Protein AF-A0A970TIJ8-F1 (afdb_monomer_lite)

Radius of gyration: 25.72 Å; chains: 1; bounding box: 70×44×63 Å

Structure (mmCIF, N/CA/C/O backbone):
data_AF-A0A970TIJ8-F1
#
_entry.id   AF-A0A970TIJ8-F1
#
loop_
_atom_site.group_PDB
_atom_site.id
_atom_site.type_symbol
_atom_site.label_atom_id
_atom_site.label_alt_id
_atom_site.label_comp_id
_atom_site.label_asym_id
_atom_site.label_entity_id
_atom_site.label_seq_id
_atom_site.pdbx_PDB_ins_code
_atom_site.Cartn_x
_atom_site.Cartn_y
_atom_site.Cartn_z
_atom_site.occupancy
_atom_site.B_iso_or_equiv
_atom_site.auth_seq_id
_atom_site.auth_comp_id
_atom_site.auth_asym_id
_atom_site.auth_atom_id
_atom_site.pdbx_PDB_model_num
ATOM 1 N N . GLN A 1 1 ? -27.509 -7.665 8.745 1.00 36.88 1 GLN A N 1
ATOM 2 C CA . GLN A 1 1 ? -28.109 -8.182 7.495 1.00 36.88 1 GLN A CA 1
ATOM 3 C C . GLN A 1 1 ? -29.219 -7.224 7.101 1.00 36.88 1 GLN A C 1
ATOM 5 O O . GLN A 1 1 ? -30.166 -7.096 7.865 1.00 36.88 1 GLN A O 1
ATOM 10 N N . PHE A 1 2 ? -29.086 -6.524 5.972 1.00 37.34 2 PHE A N 1
ATOM 11 C CA . PHE A 1 2 ? -30.181 -5.737 5.400 1.00 37.34 2 PHE A CA 1
ATOM 12 C C . PHE A 1 2 ? -31.229 -6.711 4.857 1.00 37.34 2 PHE A C 1
ATOM 14 O O . PHE A 1 2 ? -31.025 -7.340 3.823 1.00 37.34 2 PHE A O 1
ATOM 21 N N . ALA A 1 3 ? -32.308 -6.908 5.606 1.00 41.00 3 ALA A N 1
ATOM 22 C CA . ALA A 1 3 ? -33.451 -7.703 5.182 1.00 41.00 3 ALA A CA 1
ATOM 23 C C . ALA A 1 3 ? -34.593 -6.747 4.829 1.00 41.00 3 ALA A C 1
ATOM 25 O O . ALA A 1 3 ? -35.530 -6.580 5.603 1.00 41.00 3 ALA A O 1
ATOM 26 N N . GLU A 1 4 ? -34.491 -6.085 3.677 1.00 42.59 4 GLU A N 1
ATOM 27 C CA . GLU A 1 4 ? -35.572 -5.248 3.157 1.00 42.59 4 GLU A CA 1
ATOM 28 C C . GLU A 1 4 ? -36.319 -5.937 2.015 1.00 42.59 4 GLU A C 1
ATOM 30 O O . GLU A 1 4 ? -35.774 -6.731 1.246 1.00 42.59 4 GLU A O 1
ATOM 35 N N . THR A 1 5 ? -37.611 -5.627 1.923 1.00 49.72 5 THR A N 1
ATOM 36 C CA . THR A 1 5 ? -38.503 -6.037 0.838 1.00 49.72 5 THR A CA 1
ATOM 37 C C . THR A 1 5 ? -37.943 -5.616 -0.521 1.00 49.72 5 THR A C 1
ATOM 39 O O . THR A 1 5 ? -37.632 -4.446 -0.745 1.00 49.72 5 THR A O 1
ATOM 42 N N . GLN A 1 6 ? -37.844 -6.581 -1.438 1.00 42.31 6 GLN A N 1
ATOM 43 C CA . GLN A 1 6 ? -37.318 -6.389 -2.788 1.00 42.31 6 GLN A CA 1
ATOM 44 C C . GLN A 1 6 ? -38.111 -5.291 -3.524 1.00 42.31 6 GLN A C 1
ATOM 46 O O . GLN A 1 6 ? -39.305 -5.457 -3.773 1.00 42.31 6 GLN A O 1
ATOM 51 N N . GLY A 1 7 ? -37.448 -4.181 -3.865 1.00 54.44 7 GLY A N 1
ATOM 52 C CA . GLY A 1 7 ? -37.967 -3.184 -4.809 1.00 54.44 7 GLY A CA 1
ATOM 53 C C . GLY A 1 7 ? -37.826 -1.709 -4.422 1.00 54.44 7 GLY A C 1
ATOM 54 O O . GLY A 1 7 ? -37.805 -0.896 -5.335 1.00 54.44 7 GLY A O 1
ATOM 55 N N . TYR A 1 8 ? -37.706 -1.348 -3.136 1.00 58.34 8 TYR A N 1
ATOM 56 C CA . TYR A 1 8 ? -37.729 0.079 -2.745 1.00 58.34 8 TYR A CA 1
ATOM 57 C C . TYR A 1 8 ? -36.625 0.514 -1.766 1.00 58.34 8 TYR A C 1
ATOM 59 O O . TYR A 1 8 ? -36.062 1.587 -1.939 1.00 58.34 8 TYR A O 1
ATOM 67 N N . GLY A 1 9 ? -36.254 -0.308 -0.779 1.00 55.94 9 GLY A N 1
ATOM 68 C CA . GLY A 1 9 ? -35.237 0.073 0.217 1.00 55.94 9 GLY A CA 1
ATOM 69 C C . GLY A 1 9 ? -33.778 0.005 -0.274 1.00 55.94 9 GLY A C 1
ATOM 70 O O . GLY A 1 9 ? -32.924 0.764 0.175 1.00 55.94 9 GLY A O 1
ATOM 71 N N . ALA A 1 10 ? -33.503 -0.801 -1.309 1.00 63.38 10 ALA A N 1
ATOM 72 C CA . ALA A 1 10 ? -32.180 -0.881 -1.942 1.00 63.38 10 ALA A CA 1
ATOM 73 C C . ALA A 1 10 ? -31.713 0.446 -2.574 1.00 63.38 10 ALA A C 1
ATOM 75 O O . ALA A 1 10 ? -30.512 0.632 -2.748 1.00 63.38 10 ALA A O 1
ATOM 76 N N . GLY A 1 11 ? -32.639 1.374 -2.854 1.00 65.81 11 GLY A N 1
ATOM 77 C CA . GLY A 1 11 ? -32.317 2.722 -3.331 1.00 65.81 11 GLY A CA 1
ATOM 78 C C . GLY A 1 11 ? -31.472 3.532 -2.343 1.00 65.81 11 GLY A C 1
ATOM 79 O O . GLY A 1 11 ? -30.830 4.499 -2.730 1.00 65.81 11 GLY A O 1
ATOM 80 N N . ALA A 1 12 ? -31.403 3.116 -1.073 1.00 67.94 12 ALA A N 1
ATOM 81 C CA . ALA A 1 12 ? -30.521 3.735 -0.086 1.00 67.94 12 ALA A CA 1
ATOM 82 C C . ALA A 1 12 ? -29.028 3.512 -0.376 1.00 67.94 12 ALA A C 1
ATOM 84 O O . ALA A 1 12 ? -28.187 4.204 0.190 1.00 67.94 12 ALA A O 1
ATOM 85 N N . LEU A 1 13 ? -28.704 2.549 -1.245 1.00 68.44 13 LEU A N 1
ATOM 86 C CA . LEU A 1 13 ? -27.346 2.260 -1.701 1.00 68.44 13 LEU A CA 1
ATOM 87 C C . LEU A 1 13 ? -27.019 2.933 -3.042 1.00 68.44 13 LEU A C 1
ATOM 89 O O . LEU A 1 13 ? -25.915 2.747 -3.544 1.00 68.44 13 LEU A O 1
ATOM 93 N N . GLU A 1 14 ? -27.962 3.660 -3.646 1.00 74.00 14 GLU A N 1
ATOM 94 C CA . GLU A 1 14 ? -27.738 4.352 -4.916 1.00 74.00 14 GLU A CA 1
ATOM 95 C C . GLU A 1 14 ? -26.976 5.669 -4.705 1.00 74.00 14 GLU A C 1
ATOM 97 O O . GLU A 1 14 ? -27.181 6.390 -3.720 1.00 74.00 14 GLU A O 1
ATOM 102 N N . ASP A 1 15 ? -26.106 5.995 -5.662 1.00 71.38 15 ASP A N 1
ATOM 103 C CA . ASP A 1 15 ? -25.255 7.191 -5.634 1.00 71.38 15 ASP A CA 1
ATOM 104 C C . ASP A 1 15 ? -26.084 8.479 -5.509 1.00 71.38 15 ASP A C 1
ATOM 106 O O . ASP A 1 15 ? -25.742 9.362 -4.728 1.00 71.38 15 ASP A O 1
ATOM 110 N N . ASP A 1 16 ? -27.225 8.565 -6.199 1.00 76.88 16 ASP A N 1
ATOM 111 C CA . ASP A 1 16 ? -28.102 9.745 -6.178 1.00 76.88 16 ASP A CA 1
ATOM 112 C C . ASP A 1 16 ? -28.709 10.018 -4.791 1.00 76.88 16 ASP A C 1
ATOM 114 O O . ASP A 1 16 ? -28.965 11.168 -4.430 1.00 76.88 16 ASP A O 1
ATOM 118 N N . PHE A 1 17 ? -28.948 8.975 -3.991 1.00 82.19 17 PHE A N 1
ATOM 119 C CA . PHE A 1 17 ? -29.449 9.132 -2.627 1.00 82.19 17 PHE A CA 1
ATOM 120 C C . PHE A 1 17 ? -28.312 9.453 -1.654 1.00 82.19 17 PHE A C 1
ATOM 122 O O . PHE A 1 17 ? -28.417 10.385 -0.857 1.00 82.19 17 PHE A O 1
ATOM 129 N N . THR A 1 18 ? -27.198 8.723 -1.742 1.00 78.19 18 THR A N 1
ATOM 130 C CA . THR A 1 18 ? -26.044 8.907 -0.847 1.00 78.19 18 THR A CA 1
ATOM 131 C C . THR A 1 18 ? -25.325 10.244 -1.068 1.00 78.19 18 THR A C 1
ATOM 133 O O . THR A 1 18 ? -24.874 10.863 -0.102 1.00 78.19 18 THR A O 1
ATOM 136 N N . ALA A 1 19 ? -25.296 10.763 -2.299 1.00 79.38 19 ALA A N 1
ATOM 137 C CA . ALA A 1 19 ? -24.691 12.054 -2.630 1.00 79.38 19 ALA A CA 1
ATOM 138 C C . ALA A 1 19 ? -25.359 13.241 -1.918 1.00 79.38 19 ALA A C 1
ATOM 140 O O . ALA A 1 19 ? -24.701 14.248 -1.656 1.00 79.38 19 ALA A O 1
ATOM 141 N N . GLN A 1 20 ? -26.638 13.128 -1.547 1.00 82.75 20 GLN A N 1
ATOM 142 C CA . GLN A 1 20 ? -27.359 14.200 -0.851 1.00 82.75 20 GLN A CA 1
ATOM 143 C C . GLN A 1 20 ? -26.787 14.497 0.537 1.00 82.75 20 GLN A C 1
ATOM 145 O O . GLN A 1 20 ? -26.970 15.595 1.055 1.00 82.75 20 GLN A O 1
ATOM 150 N N . PHE A 1 21 ? -26.085 13.543 1.142 1.00 81.19 21 PHE A N 1
ATOM 151 C CA . PHE A 1 21 ? -25.491 13.704 2.465 1.00 81.19 21 PHE A CA 1
ATOM 152 C C . PHE A 1 21 ? -24.133 14.419 2.417 1.00 81.19 21 PHE A C 1
ATOM 154 O O . PHE A 1 21 ? -23.671 14.935 3.436 1.00 81.19 21 PHE A O 1
ATOM 161 N N . VAL A 1 22 ? -23.494 14.493 1.245 1.00 73.94 22 VAL A N 1
ATOM 162 C CA . VAL A 1 22 ? -22.161 15.084 1.088 1.00 73.94 22 VAL A CA 1
ATOM 163 C C . VAL A 1 22 ? -22.217 16.591 1.348 1.00 73.94 22 VAL A C 1
ATOM 165 O O . VAL A 1 22 ? -22.974 17.329 0.721 1.00 73.94 22 VAL A O 1
ATOM 168 N N . GLY A 1 23 ? -21.401 17.063 2.293 1.00 65.69 23 GLY A N 1
ATOM 169 C CA . GLY A 1 23 ? -21.289 18.485 2.637 1.00 65.69 23 GLY A CA 1
ATOM 170 C C . GLY A 1 23 ? -22.457 19.065 3.447 1.00 65.69 23 GLY A C 1
ATOM 171 O O . GLY A 1 23 ? -22.387 20.230 3.847 1.00 65.69 23 GLY A O 1
ATOM 172 N N . LYS A 1 24 ? -23.510 18.285 3.732 1.00 75.81 24 LYS A N 1
ATOM 173 C CA . LYS A 1 24 ? -24.595 18.686 4.641 1.00 75.81 24 LYS A CA 1
ATOM 174 C C . LYS A 1 24 ? -24.177 18.459 6.101 1.00 75.81 24 LYS A C 1
ATOM 176 O O . LYS A 1 24 ? -23.396 17.557 6.399 1.00 75.81 24 LYS A O 1
ATOM 181 N N . LYS A 1 25 ? -24.687 19.282 7.029 1.00 68.44 25 LYS A N 1
ATOM 182 C CA . LYS A 1 25 ? -24.348 19.200 8.466 1.00 68.44 25 LYS A CA 1
ATOM 183 C C . LYS A 1 25 ? -25.528 18.662 9.291 1.00 68.44 25 LYS A C 1
ATOM 185 O O . LYS A 1 25 ? -26.624 19.217 9.183 1.00 68.44 25 LYS A O 1
ATOM 190 N N . PRO A 1 26 ? -25.315 17.629 10.126 1.00 73.94 26 PRO A N 1
ATOM 191 C CA . PRO A 1 26 ? -26.292 17.166 11.110 1.00 73.94 26 PRO A CA 1
ATOM 192 C C . PRO A 1 26 ? -26.644 18.251 12.152 1.00 73.94 26 PRO A C 1
ATOM 194 O O . PRO A 1 26 ? -25.794 19.089 12.463 1.00 73.94 26 PRO A O 1
ATOM 197 N N . PRO A 1 27 ? -27.861 18.239 12.728 1.00 76.50 27 PRO A N 1
ATOM 198 C CA . PRO A 1 27 ? -28.933 17.282 12.463 1.00 76.50 27 PRO A CA 1
ATOM 199 C C . PRO A 1 27 ? -29.644 17.543 11.123 1.00 76.50 27 PRO A C 1
ATOM 201 O O . PRO A 1 27 ? -29.915 18.685 10.759 1.00 76.50 27 PRO A O 1
ATOM 204 N N . MET A 1 28 ? -29.957 16.464 10.410 1.00 84.56 28 MET A N 1
ATOM 205 C CA . MET A 1 28 ? -30.670 16.438 9.135 1.00 84.56 28 MET A CA 1
ATOM 206 C C . MET A 1 28 ? -32.095 15.895 9.303 1.00 84.56 28 MET A C 1
ATOM 208 O O . MET A 1 28 ? -32.372 15.125 10.222 1.00 84.56 28 MET A O 1
ATOM 212 N N . THR A 1 29 ? -33.002 16.246 8.397 1.00 90.00 29 THR A N 1
ATOM 213 C CA . THR A 1 29 ? -34.376 15.719 8.353 1.00 90.00 29 THR A CA 1
ATOM 214 C C . THR A 1 29 ? -34.754 15.283 6.941 1.00 90.00 29 THR A C 1
ATOM 216 O O . THR A 1 29 ? -34.137 15.704 5.964 1.00 90.00 29 THR A O 1
ATOM 219 N N . LEU A 1 30 ? -35.792 14.458 6.793 1.00 89.38 30 LEU A N 1
ATOM 220 C CA . LEU A 1 30 ? -36.378 14.244 5.469 1.00 89.38 30 LEU A CA 1
ATOM 221 C C . LEU A 1 30 ? -37.084 15.518 4.996 1.00 89.38 30 LEU A C 1
ATOM 223 O O . LEU A 1 30 ? -37.776 16.170 5.779 1.00 89.38 30 LEU A O 1
ATOM 227 N N . ARG A 1 31 ? -36.898 15.863 3.721 1.00 88.44 31 ARG A N 1
ATOM 228 C CA . ARG A 1 31 ? -37.545 17.000 3.067 1.00 88.44 31 ARG A CA 1
ATOM 229 C C . ARG A 1 31 ? -39.019 16.681 2.821 1.00 88.44 31 ARG A C 1
ATOM 231 O O . ARG A 1 31 ? -39.353 15.637 2.256 1.00 88.44 31 ARG A O 1
ATOM 238 N N . GLY A 1 32 ? -39.907 17.579 3.236 1.00 82.81 32 GLY A N 1
ATOM 239 C CA . GLY A 1 32 ? -41.323 17.519 2.884 1.00 82.81 32 GLY A CA 1
ATOM 240 C C . GLY A 1 32 ? -41.551 17.758 1.387 1.00 82.81 32 GLY A C 1
ATOM 241 O O . GLY A 1 32 ? -40.779 18.451 0.735 1.00 82.81 32 GLY A O 1
ATOM 242 N N . ALA A 1 33 ? -42.639 17.217 0.830 1.00 74.62 33 ALA A N 1
ATOM 243 C CA . ALA A 1 33 ? -42.942 17.333 -0.606 1.00 74.62 33 ALA A CA 1
ATOM 244 C C . ALA A 1 33 ? -43.093 18.787 -1.103 1.00 74.62 33 ALA A C 1
ATOM 246 O O . ALA A 1 33 ? -42.887 19.051 -2.285 1.00 74.62 33 ALA A O 1
ATOM 247 N N . ASP A 1 34 ? -43.428 19.708 -0.195 1.00 82.44 34 ASP A N 1
ATOM 248 C CA . ASP A 1 34 ? -43.621 21.136 -0.464 1.00 82.44 34 ASP A CA 1
ATOM 249 C C . ASP A 1 34 ? -42.482 22.007 0.108 1.00 82.44 34 ASP A C 1
ATOM 251 O O . ASP A 1 34 ? -42.604 23.231 0.177 1.00 82.44 34 ASP A O 1
ATOM 255 N N . GLU A 1 35 ? -41.389 21.389 0.564 1.00 81.81 35 GLU A N 1
ATOM 256 C CA . GLU A 1 35 ? -40.250 22.080 1.171 1.00 81.81 35 GLU A CA 1
ATOM 257 C C . GLU A 1 35 ? -39.109 22.266 0.165 1.00 81.81 35 GLU A C 1
ATOM 259 O O . GLU A 1 35 ? -38.793 21.376 -0.624 1.00 81.81 35 GLU A O 1
ATOM 264 N N . GLU A 1 36 ? -38.457 23.429 0.208 1.00 81.19 36 GLU A N 1
ATOM 265 C CA . GLU A 1 36 ? -37.270 23.698 -0.606 1.00 81.19 36 GLU A CA 1
ATOM 266 C C . GLU A 1 36 ? -36.045 22.932 -0.083 1.00 81.19 36 GLU A C 1
ATOM 268 O O . GLU A 1 36 ? -35.963 22.549 1.089 1.00 81.19 36 GLU A O 1
ATOM 273 N N . GLU A 1 37 ? -35.061 22.702 -0.955 1.00 79.31 37 GLU A N 1
ATOM 274 C CA . GLU A 1 37 ? -33.796 22.097 -0.549 1.00 79.31 37 GLU A CA 1
ATOM 275 C C . GLU A 1 37 ? -33.038 23.007 0.426 1.00 79.31 37 GLU A C 1
ATOM 277 O O . GLU A 1 37 ? -32.868 24.204 0.195 1.00 79.31 37 GLU A O 1
ATOM 282 N N . THR A 1 38 ? -32.542 22.427 1.515 1.00 79.25 38 THR A N 1
ATOM 283 C CA . THR A 1 38 ? -31.719 23.115 2.510 1.00 79.25 38 THR A CA 1
ATOM 284 C C . THR A 1 38 ? -30.448 22.325 2.803 1.00 79.25 38 THR A C 1
ATOM 286 O O . THR A 1 38 ? -30.288 21.167 2.414 1.00 79.25 38 THR A O 1
ATOM 289 N N . ALA A 1 39 ? -29.521 22.940 3.538 1.00 75.12 39 ALA A N 1
ATOM 290 C CA . ALA A 1 39 ? -28.288 22.291 3.986 1.00 75.12 39 ALA A CA 1
ATOM 291 C C . ALA A 1 39 ? -28.505 21.173 5.028 1.00 75.12 39 ALA A C 1
ATOM 293 O O . ALA A 1 39 ? -27.540 20.517 5.416 1.00 75.12 39 ALA A O 1
ATOM 294 N N . SER A 1 40 ? -29.746 20.959 5.475 1.00 78.88 40 SER A N 1
ATOM 295 C CA . SER A 1 40 ? -30.099 20.011 6.536 1.00 78.88 40 SER A CA 1
ATOM 296 C C . SER A 1 40 ? -31.313 19.150 6.175 1.00 78.88 40 SER A C 1
ATOM 298 O O . SER A 1 40 ? -31.886 18.527 7.061 1.00 78.88 40 SER A O 1
ATOM 300 N N . ASN A 1 41 ? -31.723 19.094 4.901 1.00 87.12 41 ASN A N 1
ATOM 301 C CA . ASN A 1 41 ? -32.776 18.180 4.464 1.00 87.12 41 ASN A CA 1
ATOM 302 C C . ASN A 1 41 ? -32.346 17.263 3.313 1.00 87.12 41 ASN A C 1
ATOM 304 O O . ASN A 1 41 ? -31.488 17.616 2.504 1.00 87.12 41 ASN A O 1
ATOM 308 N N . ILE A 1 42 ? -32.931 16.065 3.305 1.00 90.00 42 ILE A N 1
ATOM 309 C CA . ILE A 1 42 ? -32.643 14.970 2.374 1.00 90.00 42 ILE A CA 1
ATOM 310 C C . ILE A 1 42 ? -33.948 14.517 1.727 1.00 90.00 42 ILE A C 1
ATOM 312 O O . ILE A 1 42 ? -34.956 14.340 2.414 1.00 90.00 42 ILE A O 1
ATOM 316 N N . ASP A 1 43 ? -33.940 14.289 0.421 1.00 89.88 43 ASP A N 1
ATOM 317 C CA . ASP A 1 43 ? -35.068 13.691 -0.278 1.00 89.88 43 ASP A CA 1
ATOM 318 C C . ASP A 1 43 ? -35.264 12.235 0.112 1.00 89.88 43 ASP A C 1
ATOM 320 O O . ASP A 1 43 ? -34.366 11.402 -0.003 1.00 89.88 43 ASP A O 1
ATOM 324 N N . ALA A 1 44 ? -36.487 11.907 0.523 1.00 87.31 44 ALA A N 1
ATOM 325 C CA . ALA A 1 44 ? -36.866 10.527 0.750 1.00 87.31 44 ALA A CA 1
ATOM 326 C C . ALA A 1 44 ? -36.922 9.749 -0.573 1.00 87.31 44 ALA A C 1
ATOM 328 O O . ALA A 1 44 ? -37.394 10.243 -1.599 1.00 87.31 44 ALA A O 1
ATOM 329 N N . ILE A 1 45 ? -36.533 8.479 -0.521 1.00 83.56 45 ILE A N 1
ATOM 330 C CA . ILE A 1 45 ? -36.732 7.537 -1.617 1.00 83.56 45 ILE A CA 1
ATOM 331 C C . ILE A 1 45 ? -38.236 7.305 -1.755 1.00 83.56 45 ILE A C 1
ATOM 333 O O . ILE A 1 45 ? -38.928 6.938 -0.797 1.00 83.56 45 ILE A O 1
ATOM 337 N N . SER A 1 46 ? -38.753 7.518 -2.964 1.00 81.44 46 SER A N 1
ATOM 338 C CA . SER A 1 46 ? -40.176 7.356 -3.254 1.00 81.44 46 SER A CA 1
ATOM 339 C C . SER A 1 46 ? -40.634 5.929 -2.933 1.00 81.44 46 SER A C 1
ATOM 341 O O . SER A 1 46 ? -40.116 4.956 -3.478 1.00 81.44 46 SER A O 1
ATOM 343 N N . GLY A 1 47 ? -41.595 5.795 -2.015 1.00 75.75 47 GLY A N 1
ATOM 344 C CA . GLY A 1 47 ? -42.097 4.497 -1.551 1.00 75.75 47 GLY A CA 1
ATOM 345 C C . GLY A 1 47 ? -41.269 3.812 -0.452 1.00 75.75 47 GLY A C 1
ATOM 346 O O . GLY A 1 47 ? -41.691 2.762 0.027 1.00 75.75 47 GLY A O 1
ATOM 347 N N . ALA A 1 48 ? -40.155 4.402 0.000 1.00 81.56 48 ALA A N 1
ATOM 348 C CA . ALA A 1 48 ? -39.285 3.861 1.054 1.00 81.56 48 ALA A CA 1
ATOM 349 C C . ALA A 1 48 ? -38.986 4.879 2.172 1.00 81.56 48 ALA A C 1
ATOM 351 O O . ALA A 1 48 ? -37.867 4.978 2.668 1.00 81.56 48 ALA A O 1
ATOM 352 N N . THR A 1 49 ? -40.005 5.614 2.628 1.00 83.12 49 THR A N 1
ATOM 353 C CA . THR A 1 49 ? -39.857 6.632 3.687 1.00 83.12 49 THR A CA 1
ATOM 354 C C . THR A 1 49 ? -39.280 6.068 4.991 1.00 83.12 49 THR A C 1
ATOM 356 O O . THR A 1 49 ? -38.535 6.762 5.669 1.00 83.12 49 THR A O 1
ATOM 359 N N . ILE A 1 50 ? -39.574 4.806 5.330 1.00 76.31 50 ILE A N 1
ATOM 360 C CA . ILE A 1 50 ? -39.014 4.141 6.521 1.00 76.31 50 ILE A CA 1
ATOM 361 C C . ILE A 1 50 ? -37.496 3.968 6.379 1.00 76.31 50 ILE A C 1
ATOM 363 O O . ILE A 1 50 ? -36.758 4.300 7.301 1.00 76.31 50 ILE A O 1
ATOM 367 N N . THR A 1 51 ? -37.030 3.501 5.219 1.00 78.69 51 THR A N 1
ATOM 368 C CA . THR A 1 51 ? -35.602 3.325 4.926 1.00 78.69 51 THR A CA 1
ATOM 369 C C . THR A 1 51 ? -34.884 4.670 4.894 1.00 78.69 51 THR A C 1
ATOM 371 O O . THR A 1 51 ? -33.839 4.823 5.518 1.00 78.69 51 THR A O 1
ATOM 374 N N . SER A 1 52 ? -35.464 5.680 4.239 1.00 85.50 52 SER A N 1
ATOM 375 C CA . SER A 1 52 ? -34.873 7.021 4.200 1.00 85.50 52 SER A CA 1
ATOM 376 C C . SER A 1 52 ? -34.784 7.655 5.585 1.00 85.50 52 SER A C 1
ATOM 378 O O . SER A 1 52 ? -33.765 8.262 5.902 1.00 85.50 52 SER A O 1
ATOM 380 N N . GLN A 1 53 ? -35.806 7.475 6.429 1.00 84.06 53 GLN A N 1
ATOM 381 C CA . GLN A 1 53 ? -35.774 7.971 7.803 1.00 84.06 53 GLN A CA 1
ATOM 382 C C . GLN A 1 53 ? -34.704 7.242 8.620 1.00 84.06 53 GLN A C 1
ATOM 384 O O . GLN A 1 53 ? -33.941 7.896 9.317 1.00 84.06 53 GLN A O 1
ATOM 389 N N . ALA A 1 54 ? -34.579 5.920 8.471 1.00 78.31 54 ALA A N 1
ATOM 390 C CA . ALA A 1 54 ? -33.545 5.144 9.151 1.00 78.31 54 ALA A CA 1
ATOM 391 C C . ALA A 1 54 ? -32.121 5.583 8.763 1.00 78.31 54 ALA A C 1
ATOM 393 O O . ALA A 1 54 ? -31.252 5.636 9.628 1.00 78.31 54 ALA A O 1
ATOM 394 N N . VAL A 1 55 ? -31.877 5.937 7.494 1.00 80.88 55 VAL A N 1
ATOM 395 C CA . VAL A 1 55 ? -30.572 6.472 7.061 1.00 80.88 55 VAL A CA 1
ATOM 396 C C . VAL A 1 55 ? -30.319 7.860 7.653 1.00 80.88 55 VAL A C 1
ATOM 398 O O . VAL A 1 55 ? -29.239 8.098 8.185 1.00 80.88 55 VAL A O 1
ATOM 401 N N . VAL A 1 56 ? -31.302 8.766 7.610 1.00 84.38 56 VAL A N 1
ATOM 402 C CA . VAL A 1 56 ? -31.174 10.108 8.207 1.00 84.38 56 VAL A CA 1
ATOM 403 C C . VAL A 1 56 ? -30.936 10.030 9.716 1.00 84.38 56 VAL A C 1
ATOM 405 O O . VAL A 1 56 ? -30.061 10.722 10.235 1.00 84.38 56 VAL A O 1
ATOM 408 N N . ASP A 1 57 ? -31.660 9.157 10.414 1.00 81.06 57 ASP A N 1
ATOM 409 C CA . ASP A 1 57 ? -31.493 8.937 11.849 1.00 81.06 57 ASP A CA 1
ATOM 410 C C . ASP A 1 57 ? -30.107 8.362 12.160 1.00 81.06 57 ASP A C 1
ATOM 412 O O . ASP A 1 57 ? -29.432 8.873 13.050 1.00 81.06 57 AS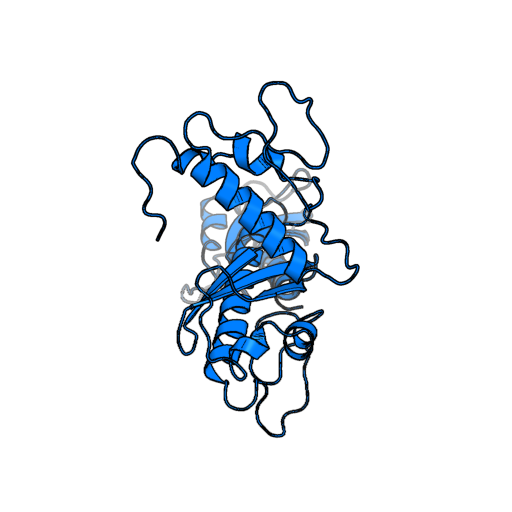P A O 1
ATOM 416 N N . ALA A 1 58 ? -29.633 7.384 11.380 1.00 74.56 58 ALA A N 1
ATOM 417 C CA . ALA A 1 58 ? -28.296 6.816 11.538 1.00 74.56 58 ALA A CA 1
ATOM 418 C C . ALA A 1 58 ? -27.185 7.854 11.307 1.00 74.56 58 ALA A C 1
ATOM 420 O O . ALA A 1 58 ? -26.206 7.877 12.049 1.00 74.56 58 ALA A O 1
ATOM 421 N N . VAL A 1 59 ? -27.335 8.743 10.317 1.00 77.00 59 VAL A N 1
ATOM 422 C CA . VAL A 1 59 ? -26.384 9.843 10.071 1.00 77.00 59 VAL A CA 1
ATOM 423 C C . VAL A 1 59 ? -26.398 10.849 11.225 1.00 77.00 59 VAL A C 1
ATOM 425 O O . VAL A 1 59 ? -25.342 11.288 11.679 1.00 77.00 59 VAL A O 1
ATOM 428 N N . ASN A 1 60 ? -27.578 11.190 11.744 1.00 77.38 60 ASN A N 1
ATOM 429 C CA . ASN A 1 60 ? -27.718 12.087 12.892 1.00 77.38 60 ASN A CA 1
ATOM 430 C C . ASN A 1 60 ? -27.157 11.498 14.184 1.00 77.38 60 ASN A C 1
ATOM 432 O O . ASN A 1 60 ? -26.591 12.227 14.995 1.00 77.38 60 ASN A O 1
ATOM 436 N N . GLU A 1 61 ? -27.334 10.199 14.393 1.00 71.50 61 GLU A N 1
ATOM 437 C CA . GLU A 1 61 ? -26.784 9.477 15.532 1.00 71.50 61 GLU A CA 1
ATOM 438 C C . GLU A 1 61 ? -25.260 9.368 15.412 1.00 71.50 61 GLU A C 1
ATOM 440 O O . GLU A 1 61 ? -24.553 9.709 16.358 1.00 71.50 61 GLU A O 1
ATOM 445 N N . ALA A 1 62 ? -24.738 9.032 14.226 1.00 65.06 62 ALA A N 1
ATOM 446 C CA . ALA A 1 62 ? -23.301 9.027 13.946 1.00 65.06 62 ALA A CA 1
ATOM 447 C C . ALA A 1 62 ? -22.651 10.389 14.240 1.00 65.06 62 ALA A C 1
ATOM 449 O O . ALA A 1 62 ? -21.556 10.446 14.792 1.00 65.06 62 ALA A O 1
ATOM 450 N N . ALA A 1 63 ? -23.349 11.488 13.955 1.00 66.25 63 ALA A N 1
ATOM 451 C CA . ALA A 1 63 ? -22.887 12.841 14.254 1.00 66.25 63 ALA A CA 1
ATOM 452 C C . ALA A 1 63 ? -22.873 13.197 15.751 1.00 66.25 63 ALA A C 1
ATOM 454 O O . ALA A 1 63 ? -22.171 14.114 16.167 1.00 66.25 63 ALA A O 1
ATOM 455 N N . GLN A 1 64 ? -23.638 12.496 16.590 1.00 61.19 64 GLN A N 1
ATOM 456 C CA . GLN A 1 64 ? -23.585 12.699 18.043 1.00 61.19 64 GLN A CA 1
ATOM 457 C C . GLN A 1 64 ? -22.330 12.069 18.657 1.00 61.19 64 GLN A C 1
ATOM 459 O O . GLN A 1 64 ? -21.835 12.561 19.670 1.00 61.19 64 GLN A O 1
ATOM 464 N N . PHE A 1 65 ? -21.766 11.037 18.018 1.00 55.75 65 PHE A N 1
ATOM 465 C CA . PHE A 1 65 ? -20.474 10.460 18.404 1.00 55.75 65 PHE A CA 1
ATOM 466 C C . PHE A 1 65 ? -19.282 11.363 18.057 1.00 55.75 65 PHE A C 1
ATOM 468 O O . PHE A 1 65 ? -18.188 11.154 18.571 1.00 55.75 65 PHE A O 1
ATOM 475 N N . THR A 1 66 ? -19.486 12.398 17.238 1.00 54.78 66 THR A N 1
ATOM 476 C CA . THR A 1 66 ? -18.455 13.366 16.829 1.00 54.78 66 THR A CA 1
ATOM 477 C C . THR A 1 66 ? -18.532 14.657 17.654 1.00 54.78 66 THR A C 1
ATOM 479 O O . THR A 1 66 ? -18.113 15.712 17.192 1.00 54.78 66 THR A O 1
ATOM 482 N N . GLY A 1 67 ? -19.128 14.587 18.852 1.00 45.28 67 GLY A N 1
ATOM 483 C CA . GLY A 1 67 ? -19.541 15.707 19.708 1.00 45.28 67 GLY A CA 1
ATOM 484 C C . GLY A 1 67 ? -18.446 16.597 20.311 1.00 45.28 67 GLY A C 1
ATOM 485 O O . GLY A 1 67 ? -18.741 17.304 21.268 1.00 45.28 67 GLY A O 1
ATOM 486 N N . ASP A 1 68 ? -17.236 16.613 19.760 1.00 41.78 68 ASP A N 1
ATOM 487 C CA . ASP A 1 68 ? -16.236 17.648 20.028 1.00 41.78 68 ASP A CA 1
ATOM 488 C C . ASP A 1 68 ? -15.706 18.179 18.695 1.00 41.78 68 ASP A C 1
ATOM 490 O O . ASP A 1 68 ? -15.439 17.403 17.780 1.00 41.78 68 ASP A O 1
ATOM 494 N N . GLU A 1 69 ? -15.594 19.508 18.610 1.00 42.38 69 GLU A N 1
ATOM 495 C CA . GLU A 1 69 ? -15.272 20.370 17.460 1.00 42.38 69 GLU A CA 1
ATOM 496 C C . GLU A 1 69 ? -14.009 19.974 16.666 1.00 42.38 69 GLU A C 1
ATOM 498 O O . GLU A 1 69 ? -13.041 20.723 16.546 1.00 42.38 69 GLU A O 1
ATOM 503 N N . THR A 1 70 ? -14.025 18.800 16.059 1.00 39.69 70 THR A N 1
ATOM 504 C CA . THR A 1 70 ? -13.133 18.419 14.978 1.00 39.69 70 THR A CA 1
ATOM 505 C C . THR A 1 70 ? -13.997 18.387 13.735 1.00 39.69 70 THR A C 1
ATOM 507 O O . THR A 1 70 ? -14.896 17.561 13.598 1.00 39.69 70 THR A O 1
ATOM 510 N N . GLU A 1 71 ? -13.797 19.367 12.853 1.00 38.62 71 GLU A N 1
ATOM 511 C CA . GLU A 1 71 ? -14.358 19.307 11.509 1.00 38.62 71 GLU A CA 1
ATOM 512 C C . GLU A 1 71 ? -13.921 17.979 10.885 1.00 38.62 71 GLU A C 1
ATOM 514 O O . GLU A 1 71 ? -12.755 17.799 10.534 1.00 38.62 71 GLU A O 1
ATOM 519 N N . ILE A 1 72 ? -14.849 17.028 10.788 1.00 37.19 72 ILE A N 1
ATOM 520 C CA . ILE A 1 72 ? -14.644 15.841 9.973 1.00 37.19 72 ILE A CA 1
ATOM 521 C C . ILE A 1 72 ? -14.743 16.318 8.535 1.00 37.19 72 ILE A C 1
ATOM 523 O O . ILE A 1 72 ? -15.830 16.575 8.013 1.00 37.19 72 ILE A O 1
ATOM 527 N N . ASP A 1 73 ? -13.585 16.496 7.916 1.00 38.00 73 ASP A N 1
ATOM 528 C CA . ASP A 1 73 ? -13.483 16.756 6.494 1.00 38.00 73 ASP A CA 1
ATOM 529 C C . ASP A 1 73 ? -13.802 15.466 5.722 1.00 38.00 73 ASP A C 1
ATOM 531 O O . ASP A 1 73 ? -12.923 14.693 5.344 1.00 38.00 73 ASP A O 1
ATOM 535 N N . PHE A 1 74 ? -15.096 15.235 5.485 1.00 37.66 74 PHE A N 1
ATOM 536 C CA . PHE A 1 74 ? -15.609 14.144 4.649 1.00 37.66 74 PHE A CA 1
ATOM 537 C C . PHE A 1 74 ? -15.203 14.261 3.166 1.00 37.66 74 PHE A C 1
ATOM 539 O O . PHE A 1 74 ? -15.628 13.436 2.359 1.00 37.66 74 PHE A O 1
ATOM 546 N N . SER A 1 75 ? -14.399 15.259 2.770 1.00 37.94 75 SER A N 1
ATOM 547 C CA . SER A 1 75 ? -13.788 15.275 1.436 1.00 37.94 75 SER A CA 1
ATOM 548 C C . SER A 1 75 ? -12.630 14.278 1.297 1.00 37.94 75 SER A C 1
ATOM 550 O O . SER A 1 75 ? -12.199 14.006 0.174 1.00 37.94 75 SER A O 1
ATOM 552 N N . GLN A 1 76 ? -12.142 13.700 2.403 1.00 52.31 76 GLN A N 1
ATOM 553 C CA . GLN 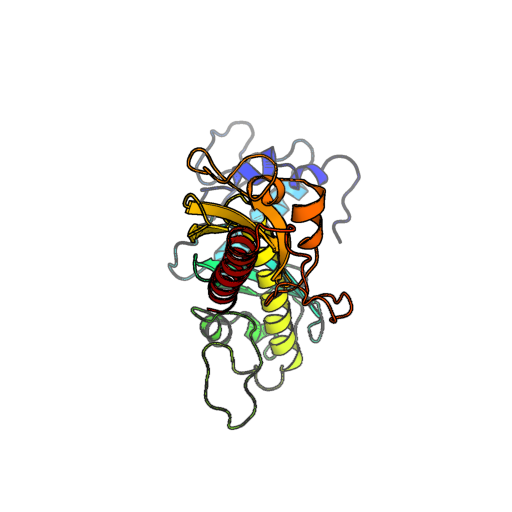A 1 76 ? -11.080 12.696 2.378 1.00 52.31 76 GLN A CA 1
ATOM 554 C C . GLN A 1 76 ? -11.616 11.261 2.335 1.00 52.31 76 GLN A C 1
ATOM 556 O O . GLN A 1 76 ? -12.551 10.885 3.040 1.00 52.31 76 GLN A O 1
ATOM 561 N N . VAL A 1 77 ? -10.981 10.439 1.496 1.00 68.00 77 VAL A N 1
ATOM 562 C CA . VAL A 1 77 ? -11.299 9.017 1.330 1.00 68.00 77 VAL A CA 1
ATOM 563 C C . VAL A 1 77 ? -11.040 8.278 2.646 1.00 68.00 77 VAL A C 1
ATOM 565 O O . VAL A 1 77 ? -9.897 8.161 3.086 1.00 68.00 77 VAL A O 1
ATOM 568 N N . SER A 1 78 ? -12.102 7.755 3.259 1.00 82.06 78 SER A N 1
ATOM 569 C CA . SER A 1 78 ? -12.014 6.863 4.420 1.00 82.06 78 SER A CA 1
ATOM 570 C C . SER A 1 78 ? -12.076 5.394 4.002 1.00 82.06 78 SER A C 1
ATOM 572 O O . SER A 1 78 ? -12.780 5.045 3.053 1.00 82.06 78 SER A O 1
ATOM 574 N N . TYR A 1 79 ? -11.417 4.525 4.760 1.00 85.06 79 TYR A N 1
ATOM 575 C CA . TYR A 1 79 ? -11.380 3.084 4.537 1.00 85.06 79 TYR A CA 1
ATOM 576 C C . TYR A 1 79 ? -12.060 2.362 5.692 1.00 85.06 79 TYR A C 1
ATOM 578 O O . TYR A 1 79 ? -11.799 2.640 6.863 1.00 85.06 79 TYR A O 1
ATOM 586 N N . THR A 1 80 ? -12.931 1.412 5.356 1.00 88.75 80 THR A N 1
ATOM 587 C CA . THR A 1 80 ? -13.660 0.613 6.343 1.00 88.75 80 THR A CA 1
ATOM 588 C C . THR A 1 80 ? -13.207 -0.837 6.333 1.00 88.75 80 THR A C 1
ATOM 590 O O . THR A 1 80 ? -13.078 -1.457 5.269 1.00 88.75 80 THR A O 1
ATOM 593 N N . ALA A 1 81 ? -13.050 -1.413 7.515 1.00 88.50 81 ALA A N 1
ATOM 594 C CA . ALA A 1 81 ? -12.786 -2.833 7.710 1.00 88.50 81 ALA A CA 1
ATOM 595 C C . ALA A 1 81 ? -13.381 -3.294 9.043 1.00 88.50 81 ALA A C 1
ATOM 597 O O . ALA A 1 81 ? -13.741 -2.473 9.882 1.00 88.50 81 ALA A O 1
ATOM 598 N N . ASP A 1 82 ? -13.496 -4.603 9.235 1.00 92.50 82 ASP A N 1
ATOM 599 C CA . ASP A 1 82 ? -13.908 -5.177 10.507 1.00 92.50 82 ASP A CA 1
ATOM 600 C C . ASP A 1 82 ? -13.100 -6.431 10.832 1.00 92.50 82 ASP A C 1
ATOM 602 O O . ASP A 1 82 ? -12.557 -7.091 9.944 1.00 92.50 82 ASP A O 1
ATOM 606 N N . ALA A 1 83 ? -12.994 -6.722 12.125 1.00 91.19 83 ALA A N 1
ATOM 607 C CA . ALA A 1 83 ? -12.392 -7.941 12.642 1.00 91.19 83 ALA A CA 1
ATOM 608 C C . ALA A 1 83 ? -13.232 -8.487 13.799 1.00 91.19 83 ALA A C 1
ATOM 610 O O . ALA A 1 83 ? -14.019 -7.772 14.421 1.00 91.19 83 ALA A O 1
ATOM 611 N N . GLN A 1 84 ? -13.079 -9.774 14.100 1.00 92.94 84 GLN A N 1
ATOM 612 C CA . GLN A 1 84 ? -13.874 -10.427 15.134 1.00 92.94 84 GLN A CA 1
ATOM 613 C C . GLN A 1 84 ? -13.475 -9.942 16.539 1.00 92.94 84 GLN A C 1
ATOM 615 O O . GLN A 1 84 ? -12.381 -10.242 17.014 1.00 92.94 84 GLN A O 1
ATOM 620 N N . GLY A 1 85 ? -14.389 -9.242 17.216 1.00 88.56 85 GLY A N 1
ATOM 621 C CA . GLY A 1 85 ? -14.298 -8.897 18.634 1.00 88.56 85 GLY A CA 1
ATOM 622 C C . GLY A 1 85 ? -14.729 -10.037 19.556 1.00 88.56 85 GLY A C 1
ATOM 623 O O . GLY A 1 85 ? -14.900 -11.187 19.136 1.00 88.56 85 GLY A O 1
ATOM 624 N N . TYR A 1 86 ? -14.906 -9.719 20.839 1.00 86.12 86 TYR A N 1
ATOM 625 C CA . TYR A 1 86 ? -15.259 -10.707 21.856 1.00 86.12 86 TYR A CA 1
ATOM 626 C C . TYR A 1 86 ? -16.680 -11.240 21.665 1.00 86.12 86 TYR A C 1
ATOM 628 O O . TYR A 1 86 ? -16.894 -12.450 21.720 1.00 86.12 86 TYR A O 1
ATOM 636 N N . ALA A 1 87 ? -17.639 -10.342 21.443 1.00 78.50 87 ALA A N 1
ATOM 637 C CA . ALA A 1 87 ? -19.051 -10.695 21.302 1.00 78.50 87 ALA A CA 1
ATOM 638 C C . ALA A 1 87 ? -19.564 -10.490 19.871 1.00 78.50 87 ALA A C 1
ATOM 640 O O . ALA A 1 87 ? -20.398 -11.263 19.398 1.00 78.50 87 ALA A O 1
ATOM 641 N N . SER A 1 88 ? -19.016 -9.509 19.157 1.00 82.75 88 SER A N 1
ATOM 642 C CA . SER A 1 88 ? -19.433 -9.143 17.805 1.00 82.75 88 SER A CA 1
ATOM 643 C C . SER A 1 88 ? -18.235 -8.712 16.953 1.00 82.75 88 SER A C 1
ATOM 645 O O . SER A 1 88 ? -17.149 -8.476 17.486 1.00 82.75 88 SER A O 1
ATOM 647 N N . PRO A 1 89 ? -18.391 -8.582 15.625 1.00 87.00 89 PRO A N 1
ATOM 648 C CA . PRO A 1 89 ? -17.415 -7.875 14.807 1.00 87.00 89 PRO A CA 1
ATOM 649 C C . PRO A 1 89 ? -17.222 -6.438 15.304 1.00 87.00 89 PRO A C 1
ATOM 651 O O . PRO A 1 89 ? -18.181 -5.773 15.702 1.00 87.00 89 PRO A O 1
ATOM 654 N N . VAL A 1 90 ? -15.980 -5.967 15.264 1.00 89.88 90 VAL A N 1
ATOM 655 C CA . VAL A 1 90 ? -15.602 -4.584 15.540 1.00 89.88 90 VAL A CA 1
ATOM 656 C C . VAL A 1 90 ? -15.234 -3.942 14.214 1.00 89.88 90 VAL A C 1
ATOM 658 O O . VAL A 1 90 ? -14.190 -4.248 13.639 1.00 89.88 90 VAL A O 1
ATOM 661 N N . ALA A 1 91 ? -16.124 -3.088 13.716 1.00 87.50 91 ALA A N 1
ATOM 662 C CA . ALA A 1 91 ? -15.881 -2.291 12.524 1.00 87.50 91 ALA A CA 1
ATOM 663 C C . ALA A 1 91 ? -15.054 -1.047 12.859 1.00 87.50 91 ALA A C 1
ATOM 665 O O . ALA A 1 91 ? -15.164 -0.497 13.954 1.00 87.50 91 ALA A O 1
ATOM 666 N N . VAL A 1 92 ? -14.251 -0.592 11.903 1.00 91.25 92 VAL A N 1
ATOM 667 C CA . VAL A 1 92 ? -13.534 0.680 11.966 1.00 91.25 92 VAL A CA 1
ATOM 668 C C . VAL A 1 92 ? -13.764 1.473 10.688 1.00 91.25 92 VAL A C 1
ATOM 670 O O . VAL A 1 92 ? -13.875 0.900 9.601 1.00 91.25 92 VAL A O 1
ATOM 673 N N . ASN A 1 93 ? -13.800 2.792 10.823 1.00 88.75 93 ASN A N 1
ATOM 674 C CA . ASN A 1 93 ? -13.671 3.740 9.724 1.00 88.75 93 ASN A CA 1
ATOM 675 C C . ASN A 1 93 ? -12.418 4.581 9.987 1.00 88.75 93 ASN A C 1
ATOM 677 O O . ASN A 1 93 ? -12.300 5.187 11.054 1.00 88.75 93 ASN A O 1
ATOM 681 N N . VAL A 1 94 ? -11.468 4.558 9.052 1.00 88.88 94 VAL A N 1
ATOM 682 C CA . VAL A 1 94 ? -10.145 5.169 9.225 1.00 88.88 94 VAL A CA 1
ATOM 683 C C . VAL A 1 94 ? -9.828 6.071 8.043 1.00 88.88 94 VAL A C 1
ATOM 685 O O . VAL A 1 94 ? -9.996 5.663 6.893 1.00 88.88 94 VAL A O 1
ATOM 688 N N . ALA A 1 95 ? -9.323 7.270 8.317 1.00 86.56 95 ALA A N 1
ATOM 689 C CA . ALA A 1 95 ? -8.724 8.137 7.308 1.00 86.56 95 ALA A CA 1
ATOM 690 C C . ALA A 1 95 ? -7.212 8.226 7.536 1.00 86.56 95 ALA A C 1
ATOM 692 O O . ALA A 1 95 ? -6.752 8.407 8.670 1.00 86.56 95 ALA A O 1
ATOM 693 N N . PHE A 1 96 ? -6.453 8.121 6.449 1.00 83.12 96 PHE A N 1
ATOM 694 C CA . PHE A 1 96 ? -4.996 8.216 6.448 1.00 83.12 96 PHE A CA 1
ATOM 695 C C . PHE A 1 96 ? -4.552 9.532 5.804 1.00 83.12 96 PHE A C 1
ATOM 697 O O . PHE A 1 96 ? -5.232 10.050 4.919 1.00 83.12 96 PHE A O 1
ATOM 704 N N . ASP A 1 97 ? -3.427 10.087 6.252 1.00 80.31 97 ASP A N 1
ATOM 705 C CA . ASP A 1 97 ? -2.775 11.192 5.550 1.00 80.31 97 ASP A CA 1
ATOM 706 C C . ASP A 1 97 ? -1.991 10.700 4.323 1.00 80.31 97 ASP A C 1
ATOM 708 O O . ASP A 1 97 ? -1.904 9.505 4.051 1.00 80.31 97 ASP A O 1
ATOM 712 N N . GLU A 1 98 ? -1.388 11.635 3.588 1.00 71.44 98 GLU A N 1
ATOM 713 C CA . GLU A 1 98 ? -0.535 11.352 2.424 1.00 71.44 98 GLU A CA 1
ATOM 714 C C . GLU A 1 98 ? 0.670 10.444 2.734 1.00 71.44 98 GLU A C 1
ATOM 716 O O . GLU A 1 98 ? 1.207 9.800 1.830 1.00 71.44 98 GLU A O 1
ATOM 721 N N . ASN A 1 99 ? 1.074 10.373 4.005 1.00 71.38 99 ASN A N 1
ATOM 722 C CA . ASN A 1 99 ? 2.166 9.540 4.491 1.00 71.38 99 ASN A CA 1
ATOM 723 C C . ASN A 1 99 ? 1.666 8.200 5.052 1.00 71.38 99 ASN A C 1
ATOM 725 O O . ASN A 1 99 ? 2.478 7.420 5.518 1.00 71.38 99 ASN A O 1
ATOM 729 N N . GLY A 1 100 ? 0.360 7.912 5.030 1.00 78.38 100 GLY A N 1
ATOM 730 C CA . GLY A 1 100 ? -0.202 6.679 5.586 1.00 78.38 100 GLY A CA 1
ATOM 731 C C . GLY A 1 100 ? -0.398 6.679 7.109 1.00 78.38 100 GLY A C 1
ATOM 732 O O . GLY A 1 100 ? -0.798 5.657 7.669 1.00 78.38 100 GLY A O 1
ATOM 733 N N . SER A 1 101 ? -0.174 7.803 7.795 1.00 86.62 101 SER A N 1
ATOM 734 C CA . SER A 1 101 ? -0.474 7.944 9.224 1.00 86.62 101 SER A CA 1
ATOM 735 C C . SER A 1 101 ? -1.975 8.125 9.460 1.00 86.62 101 SER A C 1
ATOM 737 O O . SER A 1 101 ? -2.669 8.801 8.700 1.00 86.62 101 SER A O 1
ATOM 739 N N . ILE A 1 102 ? -2.494 7.551 10.547 1.00 88.81 102 ILE A N 1
ATOM 740 C CA . ILE A 1 102 ? -3.911 7.647 10.921 1.00 88.81 102 ILE A CA 1
ATOM 741 C C . ILE A 1 102 ? -4.232 9.088 11.327 1.00 88.81 102 ILE A C 1
ATOM 743 O O . ILE A 1 102 ? -3.747 9.579 12.347 1.00 88.81 102 ILE A O 1
ATOM 747 N N . ARG A 1 103 ? -5.089 9.764 10.562 1.00 87.56 103 ARG A N 1
ATOM 748 C CA . ARG A 1 103 ? -5.610 11.093 10.918 1.00 87.56 103 ARG A CA 1
ATOM 749 C C . ARG A 1 103 ? -6.882 11.016 11.733 1.00 87.56 103 ARG A C 1
ATOM 751 O O . ARG A 1 103 ? -7.112 11.865 12.588 1.00 87.56 103 ARG A O 1
ATOM 758 N N . GLN A 1 104 ? -7.712 10.027 11.424 1.00 85.88 104 GLN A N 1
ATOM 759 C CA . GLN A 1 104 ? -9.030 9.877 12.010 1.00 85.88 104 GLN A CA 1
ATOM 760 C C . GLN A 1 104 ? -9.382 8.403 12.139 1.00 85.88 104 GLN A C 1
ATOM 762 O O . GLN A 1 104 ? -9.064 7.603 11.259 1.00 85.88 104 GLN A O 1
ATOM 767 N N . LEU A 1 105 ? -10.057 8.068 13.234 1.00 89.19 105 LEU A N 1
ATOM 768 C CA . LEU A 1 105 ? -10.523 6.727 13.537 1.00 89.19 105 LEU A CA 1
ATOM 769 C C . LEU A 1 105 ? -11.883 6.810 14.233 1.00 89.19 105 LEU A C 1
ATOM 771 O O . LEU A 1 105 ? -12.026 7.501 15.238 1.00 89.19 105 LEU A O 1
ATOM 775 N N . SER A 1 106 ? -12.853 6.063 13.721 1.00 87.94 106 SER A N 1
ATOM 776 C CA . SER A 1 106 ? -14.103 5.743 14.408 1.00 87.94 106 SER A CA 1
ATOM 777 C C . SER A 1 106 ? -14.216 4.230 14.568 1.00 87.94 106 SER A C 1
ATOM 779 O O . SER A 1 106 ? -13.859 3.481 13.654 1.00 87.94 106 SER A O 1
ATOM 781 N N . ILE A 1 107 ? -14.682 3.781 15.735 1.00 88.62 107 ILE A N 1
ATOM 782 C CA . ILE A 1 107 ? -14.800 2.365 16.096 1.00 88.62 107 ILE A CA 1
ATOM 783 C C . ILE A 1 107 ? -16.267 2.029 16.365 1.00 88.62 107 ILE A C 1
ATOM 785 O O . ILE A 1 107 ? -16.943 2.675 17.167 1.00 88.62 107 ILE A O 1
ATOM 789 N N . GLY A 1 108 ? -16.718 0.945 15.747 1.00 83.25 108 GLY A N 1
ATOM 790 C CA . GLY A 1 108 ? -18.064 0.408 15.853 1.00 83.25 108 GLY A CA 1
ATOM 791 C C . GLY A 1 108 ? -18.967 0.806 14.687 1.00 83.25 108 GLY A C 1
ATOM 792 O O . GLY A 1 108 ? -18.788 1.826 14.030 1.00 83.25 108 GLY A O 1
ATOM 793 N N . ASP A 1 109 ? -19.954 -0.045 14.439 1.00 78.38 109 ASP A N 1
ATOM 794 C CA . ASP A 1 109 ? -21.121 0.221 13.604 1.00 78.38 109 ASP A CA 1
ATOM 795 C C . ASP A 1 109 ? -22.364 -0.327 14.331 1.00 78.38 109 ASP A C 1
ATOM 797 O O . ASP A 1 109 ? -22.292 -0.701 15.503 1.00 78.38 109 ASP A O 1
ATOM 801 N N . ILE A 1 110 ? -23.503 -0.434 13.646 1.00 73.12 110 ILE A N 1
ATOM 802 C CA . ILE A 1 110 ? -24.744 -0.989 14.218 1.00 73.12 110 ILE A CA 1
ATOM 803 C C . ILE A 1 110 ? -24.619 -2.434 14.746 1.00 73.12 110 ILE A C 1
ATOM 805 O O . ILE A 1 110 ? -25.537 -2.926 15.394 1.00 73.12 110 ILE A O 1
ATOM 809 N N . ARG A 1 111 ? -23.533 -3.149 14.424 1.00 77.81 111 ARG A N 1
ATOM 810 C CA . ARG A 1 111 ? -23.247 -4.519 14.873 1.00 77.81 111 ARG A CA 1
ATOM 811 C C . ARG A 1 111 ? -22.352 -4.541 16.113 1.00 77.81 111 ARG A C 1
ATOM 813 O O . ARG A 1 111 ? -22.039 -5.629 16.588 1.00 77.81 111 ARG A O 1
ATOM 820 N N . PHE A 1 112 ? -21.890 -3.386 16.595 1.00 80.38 112 PHE A N 1
ATOM 821 C CA . PHE A 1 112 ? -20.988 -3.298 17.736 1.00 80.38 112 PHE A CA 1
ATOM 822 C C . PHE A 1 112 ? -21.737 -3.594 19.041 1.00 80.38 112 PHE A C 1
ATOM 824 O O . PHE A 1 112 ? -22.418 -2.741 19.604 1.00 80.38 112 PHE A O 1
ATOM 831 N N . GLU A 1 113 ? -21.587 -4.818 19.536 1.00 85.56 113 GLU A N 1
ATOM 832 C CA . GLU A 1 113 ? -22.239 -5.325 20.743 1.00 85.56 113 GLU A CA 1
ATOM 833 C C . GLU A 1 113 ? -21.200 -5.925 21.700 1.00 85.56 113 GLU A C 1
ATOM 835 O O . GLU A 1 113 ? -21.211 -7.110 22.024 1.00 85.56 113 GLU A O 1
ATOM 840 N N . GLU A 1 114 ? -20.263 -5.097 22.162 1.00 86.62 114 GLU A N 1
ATOM 841 C CA . GLU A 1 114 ? -19.235 -5.498 23.124 1.00 86.62 114 GLU A CA 1
ATOM 842 C C . GLU A 1 114 ? -19.710 -5.438 24.586 1.00 86.62 114 GLU A C 1
ATOM 844 O O . GLU A 1 114 ? -20.712 -4.811 24.934 1.00 86.62 114 GLU A O 1
ATOM 849 N N . THR A 1 115 ? -18.957 -6.074 25.492 1.00 85.81 115 THR A N 1
ATOM 850 C CA . THR A 1 115 ? -19.320 -6.078 26.920 1.00 85.81 115 THR A CA 1
ATOM 851 C C . THR A 1 115 ? -19.257 -4.661 27.501 1.00 85.81 115 THR A C 1
ATOM 853 O O . THR A 1 115 ? -18.188 -4.042 27.534 1.00 85.81 115 THR A O 1
ATOM 856 N N . THR A 1 116 ? -20.390 -4.162 28.004 1.00 85.25 116 THR A N 1
ATOM 857 C CA . THR A 1 116 ? -20.512 -2.825 28.602 1.00 85.25 116 THR A CA 1
ATOM 858 C C . THR A 1 116 ? -19.495 -2.610 29.726 1.00 85.25 116 THR A C 1
ATOM 860 O O . THR A 1 116 ? -19.372 -3.426 30.640 1.00 85.25 116 THR A O 1
ATOM 863 N N . GLY A 1 117 ? -18.761 -1.497 29.669 1.00 81.38 117 GLY A N 1
ATOM 864 C CA . GLY A 1 117 ? -17.739 -1.129 30.658 1.00 81.38 117 GLY A CA 1
ATOM 865 C C . GLY A 1 117 ? -16.395 -1.854 30.496 1.00 81.38 117 GLY A C 1
ATOM 866 O O . GLY A 1 117 ? -15.444 -1.541 31.222 1.00 81.38 117 GLY A O 1
ATOM 867 N N . LEU A 1 118 ? -16.304 -2.784 29.541 1.00 88.75 118 LEU A N 1
ATOM 868 C CA . LEU A 1 118 ? -15.080 -3.464 29.124 1.00 88.75 118 LEU A CA 1
ATOM 869 C C . LEU A 1 118 ? -14.787 -3.133 27.658 1.00 88.75 118 LEU A C 1
ATOM 871 O O . LEU A 1 118 ? -14.167 -2.109 27.391 1.00 88.75 118 LEU A O 1
ATOM 875 N N . GLY A 1 119 ? -15.260 -3.951 26.715 1.00 84.00 119 GLY A N 1
ATOM 876 C CA . GLY A 1 119 ? -15.011 -3.765 25.285 1.00 84.00 119 GLY A CA 1
ATOM 877 C C . GLY A 1 119 ? -15.649 -2.497 24.711 1.00 84.00 119 GLY A C 1
ATOM 878 O O . GLY A 1 119 ? -15.090 -1.909 23.793 1.00 84.00 119 GLY A O 1
ATOM 879 N N . SER A 1 120 ? -16.736 -1.990 25.309 1.00 88.06 120 SER A N 1
ATOM 880 C CA . SER A 1 120 ? -17.339 -0.710 24.896 1.00 88.06 120 SER A CA 1
ATOM 881 C C . SER A 1 120 ? -16.387 0.484 25.035 1.00 88.06 120 SER A C 1
ATOM 883 O O . SER A 1 120 ? -16.543 1.476 24.331 1.00 88.06 120 SER A O 1
ATOM 885 N N . LYS A 1 121 ? -15.354 0.373 25.885 1.00 91.12 121 LYS A N 1
ATOM 886 C CA . LYS A 1 121 ? -14.304 1.394 26.022 1.00 91.12 121 LYS A CA 1
ATOM 887 C C . LYS A 1 121 ? -13.483 1.587 24.751 1.00 91.12 121 LYS A C 1
ATOM 889 O O . LYS A 1 121 ? -12.759 2.568 24.645 1.00 91.12 121 LYS A O 1
ATOM 894 N N . ALA A 1 122 ? -13.592 0.672 23.786 1.00 90.25 122 ALA A N 1
ATOM 895 C CA . ALA A 1 122 ? -12.983 0.844 22.478 1.00 90.25 122 ALA A CA 1
ATOM 896 C C . ALA A 1 122 ? -13.542 2.060 21.728 1.00 90.25 122 ALA A C 1
ATOM 898 O O . ALA A 1 122 ? -12.852 2.595 20.875 1.00 90.25 122 ALA A O 1
ATOM 899 N N . GLN A 1 123 ? -14.747 2.526 22.067 1.00 88.31 123 GLN A N 1
ATOM 900 C CA . GLN A 1 123 ? -15.350 3.722 21.473 1.00 88.31 123 GLN A CA 1
ATOM 901 C C . GLN A 1 123 ? -15.018 5.009 22.248 1.00 88.31 123 GLN A C 1
ATOM 903 O O . GLN A 1 123 ? -15.468 6.087 21.874 1.00 88.31 123 GLN A O 1
ATOM 908 N N . GLU A 1 124 ? -14.263 4.920 23.346 1.00 86.88 124 GLU A N 1
ATOM 909 C CA . GLU A 1 124 ? -13.925 6.077 24.176 1.00 86.88 124 GLU A CA 1
ATOM 910 C C . GLU A 1 124 ? -12.627 6.745 23.691 1.00 86.88 124 GLU A C 1
ATOM 912 O O . GLU A 1 124 ? -11.662 6.071 23.316 1.00 86.88 124 GLU A O 1
ATOM 917 N N . ALA A 1 125 ? -12.573 8.080 23.779 1.00 87.38 125 ALA A N 1
ATOM 918 C CA . ALA A 1 125 ? -11.429 8.887 23.341 1.00 87.38 125 ALA A CA 1
ATOM 919 C C . ALA A 1 125 ? -10.063 8.399 23.875 1.00 87.38 125 ALA A C 1
ATOM 921 O O . ALA A 1 125 ? -9.151 8.243 23.070 1.00 87.38 125 ALA A O 1
ATOM 922 N N . PRO A 1 126 ? -9.893 8.004 25.159 1.00 89.12 126 PRO A N 1
ATOM 923 C CA . PRO A 1 126 ? -8.598 7.521 25.653 1.00 89.12 126 PRO A CA 1
ATOM 924 C C . PRO A 1 126 ? -8.049 6.284 24.929 1.00 89.12 126 PRO A C 1
ATOM 926 O O . PRO A 1 126 ? -6.852 6.003 25.010 1.00 89.12 126 PRO A O 1
ATOM 929 N N . PHE A 1 127 ? -8.909 5.502 24.272 1.00 92.94 127 PHE A N 1
ATOM 930 C CA . PHE A 1 127 ? -8.480 4.394 23.430 1.00 92.94 127 PHE A CA 1
ATOM 931 C C . PHE A 1 127 ? -8.239 4.851 21.987 1.00 92.94 127 PHE A C 1
ATOM 933 O O . PHE A 1 127 ? -7.175 4.565 21.444 1.00 92.94 127 PHE A O 1
ATOM 940 N N . ILE A 1 128 ? -9.172 5.606 21.398 1.00 90.94 128 ILE A N 1
ATOM 941 C CA . ILE A 1 128 ? -9.086 6.115 20.016 1.00 90.94 128 ILE A CA 1
ATOM 942 C C . ILE A 1 128 ? -7.867 7.030 19.815 1.00 90.94 128 ILE A C 1
ATOM 944 O O . ILE A 1 128 ? -7.130 6.877 18.841 1.00 90.94 128 ILE A O 1
ATOM 948 N N . ASP A 1 129 ? -7.597 7.925 20.764 1.00 91.31 129 ASP A N 1
ATOM 949 C CA . ASP A 1 129 ? -6.513 8.913 20.693 1.00 91.31 129 ASP A CA 1
ATOM 950 C C . ASP A 1 129 ? -5.131 8.264 20.606 1.00 91.31 129 ASP A C 1
ATOM 952 O O . ASP A 1 129 ? -4.180 8.867 20.111 1.00 91.31 129 ASP A O 1
ATOM 956 N N . GLN A 1 130 ? -5.002 7.010 21.050 1.00 93.94 130 GLN A N 1
ATOM 957 C CA . GLN A 1 130 ? -3.752 6.274 20.919 1.00 93.94 130 GLN A CA 1
ATOM 958 C C . GLN A 1 130 ? -3.402 5.991 19.462 1.00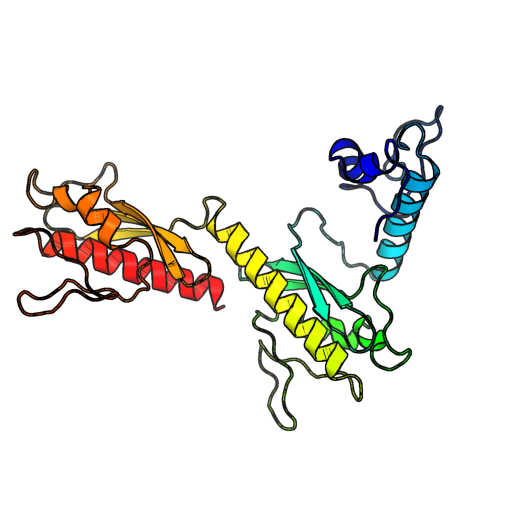 93.94 130 GLN A C 1
ATOM 960 O O . GLN A 1 130 ? -2.233 5.786 19.180 1.00 93.94 130 GLN A O 1
ATOM 965 N N . PHE A 1 131 ? -4.368 5.944 18.547 1.00 93.62 131 PHE A N 1
ATOM 966 C CA . PHE A 1 131 ? -4.124 5.603 17.146 1.00 93.62 131 PHE A CA 1
ATOM 967 C C . PHE A 1 131 ? -3.766 6.822 16.298 1.00 93.62 131 PHE A C 1
ATOM 969 O O . PHE A 1 131 ? -3.080 6.675 15.290 1.00 93.62 131 PHE A O 1
ATOM 976 N N . ILE A 1 132 ? -4.194 8.018 16.698 1.00 91.75 132 ILE A N 1
ATOM 977 C CA . ILE A 1 132 ? -3.990 9.235 15.910 1.00 91.75 132 ILE A CA 1
ATOM 978 C C . ILE A 1 132 ? -2.489 9.542 15.783 1.00 91.75 132 ILE A C 1
ATOM 980 O O . ILE A 1 132 ? -1.747 9.567 16.765 1.00 91.75 132 ILE A O 1
ATOM 984 N N . GLY A 1 133 ? -2.035 9.757 14.548 1.00 85.69 133 GLY A N 1
ATOM 985 C CA . GLY A 1 133 ? -0.633 9.990 14.194 1.00 85.69 133 GLY A CA 1
ATOM 986 C C . GLY A 1 133 ? 0.249 8.737 14.188 1.00 85.69 133 GLY A C 1
ATOM 987 O O . GLY A 1 133 ? 1.464 8.861 14.048 1.00 85.69 133 GLY A O 1
ATOM 988 N N . LYS A 1 134 ? -0.323 7.539 14.365 1.00 89.44 134 LYS A N 1
ATOM 989 C CA . LYS A 1 134 ? 0.397 6.269 14.205 1.00 89.44 134 LYS A CA 1
ATOM 990 C C . LYS A 1 134 ? 0.298 5.758 12.774 1.00 89.44 134 LYS A C 1
ATOM 992 O O . LYS A 1 134 ? -0.740 5.916 12.133 1.00 89.44 134 LYS A O 1
ATOM 997 N N . THR A 1 135 ? 1.339 5.066 12.326 1.00 88.19 135 THR A N 1
ATOM 998 C CA . THR A 1 135 ? 1.351 4.364 11.038 1.00 88.19 135 THR A CA 1
ATOM 999 C C . THR A 1 135 ? 1.149 2.862 11.269 1.00 88.19 135 THR A C 1
ATOM 1001 O O . THR A 1 135 ? 1.901 2.259 12.053 1.00 88.19 135 THR A O 1
ATOM 1004 N N . PRO A 1 136 ? 0.146 2.238 10.621 1.00 89.38 136 PRO A N 1
ATOM 1005 C CA . PRO A 1 136 ? 0.025 0.786 10.565 1.00 89.38 136 PRO A CA 1
ATOM 1006 C C . PRO A 1 136 ? 1.273 0.119 9.943 1.00 89.38 136 PRO A C 1
ATOM 1008 O O . PRO A 1 136 ? 1.977 0.751 9.160 1.00 89.38 136 PRO A O 1
ATOM 1011 N N . PRO A 1 137 ? 1.576 -1.154 10.257 1.00 92.19 137 PRO A N 1
ATOM 1012 C CA . PRO A 1 137 ? 0.757 -2.081 11.032 1.00 92.19 137 PRO A CA 1
ATOM 1013 C C . PRO A 1 137 ? 0.784 -1.793 12.540 1.00 92.19 137 PRO A C 1
ATOM 1015 O O . PRO A 1 137 ? 1.843 -1.703 13.160 1.00 92.19 137 PRO A O 1
ATOM 1018 N N . ILE A 1 138 ? -0.398 -1.690 13.148 1.00 93.50 138 ILE A N 1
ATOM 1019 C CA . ILE A 1 138 ? -0.586 -1.474 14.582 1.00 93.50 138 ILE A CA 1
ATOM 1020 C C . ILE A 1 138 ? -0.571 -2.810 15.320 1.00 93.50 138 ILE A C 1
ATOM 1022 O O . ILE A 1 138 ? -1.168 -3.796 14.885 1.00 93.50 138 ILE A O 1
ATOM 1026 N N . THR A 1 139 ? 0.090 -2.831 16.476 1.00 93.31 139 THR A N 1
ATOM 1027 C CA . THR A 1 139 ? 0.151 -3.995 17.365 1.00 93.31 139 THR A CA 1
ATOM 1028 C C . THR A 1 139 ? -0.161 -3.618 18.809 1.00 93.31 139 THR A C 1
ATOM 1030 O O . THR A 1 139 ? 0.036 -2.480 19.241 1.00 93.31 139 THR A O 1
ATOM 1033 N N . LEU A 1 140 ? -0.653 -4.583 19.588 1.00 94.06 140 LEU A N 1
ATOM 1034 C CA . LEU A 1 140 ? -0.826 -4.386 21.024 1.00 94.06 140 LEU A CA 1
ATOM 1035 C C . LEU A 1 140 ? 0.533 -4.395 21.722 1.00 94.06 140 LEU A C 1
ATOM 1037 O O . LEU A 1 140 ? 1.319 -5.335 21.578 1.00 94.06 140 LEU A O 1
ATOM 1041 N N . ARG A 1 141 ? 0.782 -3.361 22.522 1.00 93.12 141 ARG A N 1
ATOM 1042 C CA . ARG A 1 141 ? 1.984 -3.234 23.339 1.00 93.12 141 ARG A CA 1
ATOM 1043 C C . ARG A 1 141 ? 2.030 -4.348 24.379 1.00 93.12 141 ARG A C 1
ATOM 1045 O O . ARG A 1 141 ? 1.057 -4.581 25.102 1.00 93.12 141 ARG A O 1
ATOM 1052 N N . LYS A 1 142 ? 3.171 -5.029 24.496 1.00 87.00 142 LYS A N 1
ATOM 1053 C CA . LYS A 1 142 ? 3.360 -6.042 25.541 1.00 87.00 142 LYS A CA 1
ATOM 1054 C C . LYS A 1 142 ? 3.626 -5.383 26.891 1.00 87.00 142 LYS A C 1
ATOM 1056 O O . LYS A 1 142 ? 4.104 -4.254 26.986 1.00 87.00 142 LYS A O 1
ATOM 1061 N N . ALA A 1 143 ? 3.357 -6.121 27.966 1.00 81.00 143 ALA A N 1
ATOM 1062 C CA . ALA A 1 143 ? 3.689 -5.661 29.308 1.00 81.00 143 ALA A CA 1
ATOM 1063 C C . ALA A 1 143 ? 5.193 -5.335 29.408 1.00 81.00 143 ALA A C 1
ATOM 1065 O O . ALA A 1 143 ? 6.033 -6.178 29.089 1.00 81.00 143 ALA A O 1
ATOM 1066 N N . ASN A 1 144 ? 5.510 -4.137 29.909 1.00 83.75 144 ASN A N 1
ATOM 1067 C CA . ASN A 1 144 ? 6.869 -3.595 30.064 1.00 83.75 144 ASN A CA 1
ATOM 1068 C C . ASN A 1 144 ? 7.594 -3.218 28.759 1.00 83.75 144 ASN A C 1
ATOM 1070 O O . ASN A 1 144 ? 8.808 -3.021 28.775 1.00 83.75 144 ASN A O 1
ATOM 1074 N N . GLU A 1 145 ? 6.876 -3.105 27.644 1.00 87.44 145 GLU A N 1
ATOM 1075 C CA . GLU A 1 145 ? 7.416 -2.562 26.399 1.00 87.44 145 GLU A CA 1
ATOM 1076 C C . GLU A 1 145 ? 7.249 -1.035 26.351 1.00 87.44 145 GLU A C 1
ATOM 1078 O O . GLU A 1 145 ? 6.256 -0.484 26.831 1.00 87.44 145 GLU A O 1
ATOM 1083 N N . THR A 1 146 ? 8.230 -0.332 25.785 1.00 87.06 146 THR A N 1
ATOM 1084 C CA . THR A 1 146 ? 8.142 1.118 25.567 1.00 87.06 146 THR A CA 1
ATOM 1085 C C . THR A 1 146 ? 7.155 1.412 24.440 1.00 87.06 146 THR A C 1
ATOM 1087 O O . THR A 1 146 ? 7.119 0.692 23.447 1.00 87.06 146 THR A O 1
ATOM 1090 N N . ALA A 1 147 ? 6.375 2.489 24.561 1.00 84.94 147 ALA A N 1
ATOM 1091 C CA . ALA A 1 147 ? 5.524 2.953 23.468 1.00 84.94 147 ALA A CA 1
ATOM 1092 C C . ALA A 1 147 ? 6.347 3.211 22.194 1.00 84.94 147 ALA A C 1
ATOM 1094 O O . ALA A 1 147 ? 7.370 3.894 22.235 1.00 84.94 147 ALA A O 1
ATOM 1095 N N . THR A 1 148 ? 5.861 2.710 21.066 1.00 86.94 148 THR A N 1
ATOM 1096 C CA . THR A 1 148 ? 6.401 2.969 19.727 1.00 86.94 148 THR A CA 1
ATOM 1097 C C . THR A 1 148 ? 5.327 3.618 18.853 1.00 86.94 148 THR A C 1
ATOM 1099 O O . THR A 1 148 ? 4.139 3.543 19.187 1.00 86.94 148 THR A O 1
ATOM 1102 N N . PRO A 1 149 ? 5.695 4.226 17.712 1.00 84.38 149 PRO A N 1
ATOM 1103 C CA . PRO A 1 149 ? 4.727 4.728 16.738 1.00 84.38 149 PRO A CA 1
ATOM 1104 C C . PRO A 1 149 ? 3.738 3.677 16.213 1.00 84.38 149 PRO A C 1
ATOM 1106 O O . PRO A 1 149 ? 2.687 4.064 15.737 1.00 84.38 149 PRO A O 1
ATOM 1109 N N . SER A 1 150 ? 4.005 2.379 16.383 1.00 86.25 150 SER A N 1
ATOM 1110 C CA . SER A 1 150 ? 3.169 1.280 15.863 1.00 86.25 150 SER A CA 1
ATOM 1111 C C . SER A 1 150 ? 2.573 0.388 16.965 1.00 86.25 150 SER A C 1
ATOM 1113 O O . SER A 1 150 ? 2.114 -0.723 16.700 1.00 86.25 150 SER A O 1
ATOM 1115 N N . THR A 1 151 ? 2.597 0.845 18.223 1.00 92.56 151 THR A N 1
ATOM 1116 C CA . THR A 1 151 ? 2.014 0.117 19.365 1.00 92.56 151 THR A CA 1
ATOM 1117 C C . THR A 1 151 ? 0.979 0.940 20.120 1.00 92.56 151 THR A C 1
ATOM 1119 O O . THR A 1 151 ? 1.137 2.154 20.273 1.00 92.56 151 THR A O 1
ATOM 1122 N N . ILE A 1 152 ? -0.053 0.258 20.623 1.00 94.19 152 ILE A N 1
ATOM 1123 C CA . ILE A 1 152 ? -1.120 0.815 21.470 1.00 94.19 152 ILE A CA 1
ATOM 1124 C C . ILE A 1 152 ? -1.334 -0.039 22.722 1.00 94.19 152 ILE A C 1
ATOM 1126 O O . ILE A 1 152 ? -1.023 -1.231 22.739 1.00 94.19 152 ILE A O 1
ATOM 1130 N N . ASP A 1 153 ? -1.863 0.560 23.782 1.00 95.00 153 ASP A N 1
ATOM 1131 C CA . ASP A 1 153 ? -2.255 -0.148 24.994 1.00 95.00 153 ASP A CA 1
ATOM 1132 C C . ASP A 1 153 ? -3.600 -0.840 24.828 1.00 95.00 153 ASP A C 1
ATOM 1134 O O . ASP A 1 153 ? -4.600 -0.231 24.450 1.00 95.00 153 ASP A O 1
ATOM 1138 N N . ALA A 1 154 ? -3.639 -2.122 25.182 1.00 94.00 154 ALA A N 1
ATOM 1139 C CA . ALA A 1 154 ? -4.887 -2.860 25.234 1.00 94.00 154 ALA A CA 1
ATOM 1140 C C . ALA A 1 154 ? -5.792 -2.347 26.366 1.00 94.00 154 ALA A C 1
ATOM 1142 O O . ALA A 1 154 ? -5.331 -1.978 27.450 1.00 94.00 154 ALA A O 1
ATOM 1143 N N . ILE A 1 155 ? -7.101 -2.419 26.148 1.00 92.44 155 ILE A N 1
ATOM 1144 C CA . ILE A 1 155 ? -8.107 -2.161 27.172 1.00 92.44 155 ILE A CA 1
ATOM 1145 C C . ILE A 1 155 ? -8.012 -3.273 28.217 1.00 92.44 155 ILE A C 1
ATOM 1147 O O . ILE A 1 155 ? -8.113 -4.466 27.909 1.00 92.44 155 ILE A O 1
ATOM 1151 N N . THR A 1 156 ? -7.839 -2.882 29.479 1.00 91.19 156 THR A N 1
ATOM 1152 C CA . THR A 1 156 ? -7.777 -3.816 30.606 1.00 91.19 156 THR A CA 1
ATOM 1153 C C . THR A 1 156 ? -9.002 -4.728 30.616 1.00 91.19 156 THR A C 1
ATOM 1155 O O . THR A 1 156 ? -10.134 -4.254 30.654 1.00 91.19 156 THR A O 1
ATOM 1158 N N . ALA A 1 157 ? -8.758 -6.042 30.617 1.00 90.88 157 ALA A N 1
ATOM 1159 C CA . ALA A 1 157 ? -9.779 -7.094 30.570 1.00 90.88 157 ALA A CA 1
ATOM 1160 C C . ALA A 1 157 ? -10.650 -7.139 29.292 1.00 90.88 157 ALA A C 1
ATOM 1162 O O . ALA A 1 157 ? -11.619 -7.891 29.258 1.00 90.88 157 ALA A O 1
ATOM 1163 N N . ALA A 1 158 ? -10.277 -6.418 28.228 1.00 93.62 158 ALA A N 1
ATOM 1164 C CA . ALA A 1 158 ? -10.909 -6.483 26.905 1.00 93.62 158 ALA A CA 1
ATOM 1165 C C . ALA A 1 158 ? -9.859 -6.584 25.779 1.00 93.62 158 ALA A C 1
ATOM 1167 O O . ALA A 1 158 ? -9.940 -5.919 24.749 1.00 93.62 158 ALA A O 1
ATOM 1168 N N . THR A 1 159 ? -8.847 -7.439 25.972 1.00 93.31 159 THR A N 1
ATOM 1169 C CA . THR A 1 159 ? -7.730 -7.595 25.021 1.00 93.31 159 THR A CA 1
ATOM 1170 C C . THR A 1 159 ? -8.171 -8.125 23.659 1.00 93.31 159 THR A C 1
ATOM 1172 O O . THR A 1 159 ? -7.541 -7.800 22.661 1.00 93.31 159 THR A O 1
ATOM 1175 N N . VAL A 1 160 ? -9.249 -8.918 23.605 1.00 93.62 160 VAL A N 1
ATOM 1176 C CA . VAL A 1 160 ? -9.824 -9.415 22.342 1.00 93.62 160 VAL A CA 1
ATOM 1177 C C . VAL A 1 160 ? -10.376 -8.253 21.518 1.00 93.62 160 VAL A C 1
ATOM 1179 O O . VAL A 1 160 ? -10.049 -8.131 20.345 1.00 93.62 160 VAL A O 1
ATOM 1182 N N . THR A 1 161 ? -11.133 -7.351 22.146 1.00 93.94 161 THR A N 1
ATOM 1183 C CA . THR A 1 161 ? -11.674 -6.149 21.502 1.00 93.94 161 THR A CA 1
ATOM 1184 C C . THR A 1 161 ? -10.557 -5.223 21.025 1.00 93.94 161 THR A C 1
ATOM 1186 O O . THR A 1 161 ? -10.597 -4.741 19.898 1.00 93.94 161 THR A O 1
ATOM 1189 N N . SER A 1 162 ? -9.516 -5.014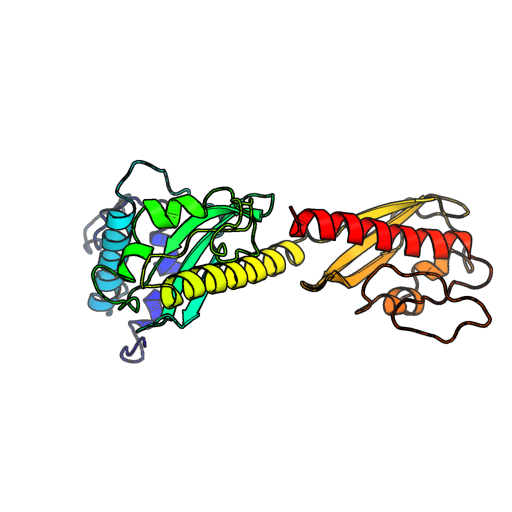 21.840 1.00 95.56 162 SER A N 1
ATOM 1190 C CA . SER A 1 162 ? -8.366 -4.198 21.428 1.00 95.56 162 SER A CA 1
ATOM 1191 C C . SER A 1 162 ? -7.600 -4.799 20.253 1.00 95.56 162 SER A C 1
ATOM 1193 O O . SER A 1 162 ? -7.169 -4.055 19.375 1.00 95.56 162 SER A O 1
ATOM 1195 N N . GLN A 1 163 ? -7.444 -6.126 20.219 1.00 95.94 163 GLN A N 1
ATOM 1196 C CA . GLN A 1 163 ? -6.807 -6.804 19.092 1.00 95.94 163 GLN A CA 1
ATOM 1197 C C . GLN A 1 163 ? -7.657 -6.665 17.827 1.00 95.94 163 GLN A C 1
ATOM 1199 O O . GLN A 1 163 ? -7.118 -6.320 16.784 1.00 95.94 163 GLN A O 1
ATOM 1204 N N . ALA A 1 164 ? -8.979 -6.833 17.935 1.00 94.94 164 ALA A N 1
ATOM 1205 C CA . ALA A 1 164 ? -9.894 -6.669 16.810 1.00 94.94 164 ALA A CA 1
ATOM 1206 C C . ALA A 1 164 ? -9.813 -5.263 16.193 1.00 94.94 164 ALA A C 1
ATOM 1208 O O . ALA A 1 164 ? -9.778 -5.132 14.976 1.00 94.94 164 ALA A O 1
ATOM 1209 N N . VAL A 1 165 ? -9.708 -4.209 17.010 1.00 95.75 165 VAL A N 1
ATOM 1210 C CA . VAL A 1 165 ? -9.510 -2.844 16.492 1.00 95.75 165 VAL A CA 1
ATOM 1211 C C . VAL A 1 165 ? -8.189 -2.724 15.729 1.00 95.75 165 VAL A C 1
ATOM 1213 O O . VAL A 1 165 ? -8.182 -2.204 14.616 1.00 95.75 165 VAL A O 1
ATOM 1216 N N . ALA A 1 166 ? -7.080 -3.216 16.291 1.00 95.88 166 ALA A N 1
ATOM 1217 C CA . ALA A 1 166 ? -5.779 -3.164 15.621 1.00 95.88 166 ALA A CA 1
ATOM 1218 C C . ALA A 1 166 ? -5.789 -3.943 14.292 1.00 95.88 166 ALA A C 1
ATOM 1220 O O . ALA A 1 166 ? -5.311 -3.437 13.278 1.00 95.88 166 ALA A O 1
ATOM 1221 N N . ASP A 1 167 ? -6.390 -5.134 14.279 1.00 94.94 167 ASP A N 1
ATOM 1222 C CA . ASP A 1 167 ? -6.512 -5.972 13.085 1.00 94.94 167 ASP A CA 1
ATOM 1223 C C . ASP A 1 167 ? -7.377 -5.296 12.013 1.00 94.94 167 ASP A C 1
ATOM 1225 O O . ASP A 1 167 ? -6.987 -5.238 10.848 1.00 94.94 167 ASP A O 1
ATOM 1229 N N . ALA A 1 168 ? -8.521 -4.725 12.402 1.00 93.69 168 ALA A N 1
ATOM 1230 C CA . ALA A 1 168 ? -9.403 -4.016 11.484 1.00 93.69 168 ALA A CA 1
ATOM 1231 C C . ALA A 1 168 ? -8.715 -2.778 10.879 1.00 93.69 168 ALA A C 1
ATOM 1233 O O . ALA A 1 168 ? -8.815 -2.550 9.676 1.00 93.69 168 ALA A O 1
ATOM 1234 N N . ILE A 1 169 ? -7.950 -2.014 11.667 1.00 94.88 169 ILE A N 1
ATOM 1235 C CA . ILE A 1 169 ? -7.162 -0.878 11.157 1.00 94.88 169 ILE A CA 1
ATOM 1236 C C . ILE A 1 169 ? -6.103 -1.347 10.156 1.00 94.88 169 ILE A C 1
ATOM 1238 O O . ILE A 1 169 ? -5.940 -0.724 9.108 1.00 94.88 169 ILE A O 1
ATOM 1242 N N . ASN A 1 170 ? -5.417 -2.456 10.439 1.00 93.81 170 ASN A N 1
ATOM 1243 C CA . ASN A 1 170 ? -4.421 -3.017 9.526 1.00 93.81 170 ASN A CA 1
ATOM 1244 C C . ASN A 1 170 ? -5.059 -3.447 8.194 1.00 93.81 170 ASN A C 1
ATOM 1246 O O . ASN A 1 170 ? -4.527 -3.116 7.138 1.00 93.81 170 ASN A O 1
ATOM 1250 N N . LEU A 1 171 ? -6.242 -4.076 8.222 1.00 90.25 171 LEU A N 1
ATOM 1251 C CA . LEU A 1 171 ? -7.004 -4.387 7.004 1.00 90.25 171 LEU A CA 1
ATOM 1252 C C . LEU A 1 171 ? -7.452 -3.124 6.249 1.00 90.25 171 LEU A C 1
ATOM 1254 O O . LEU A 1 171 ? -7.445 -3.099 5.019 1.00 90.25 171 LEU A O 1
ATOM 1258 N N . ALA A 1 172 ? -7.875 -2.075 6.957 1.00 88.06 172 ALA A N 1
ATOM 1259 C CA . ALA A 1 172 ? -8.239 -0.806 6.326 1.00 88.06 172 ALA A CA 1
ATOM 1260 C C . ALA A 1 172 ? -7.025 -0.150 5.645 1.00 88.06 172 ALA A C 1
ATOM 1262 O O . ALA A 1 172 ? -7.165 0.422 4.564 1.00 88.06 172 ALA A O 1
ATOM 1263 N N . TYR A 1 173 ? -5.837 -0.281 6.240 1.00 89.19 173 TYR A N 1
ATOM 1264 C CA . TYR A 1 173 ? -4.590 0.214 5.665 1.00 89.19 173 TYR A CA 1
ATOM 1265 C C . TYR A 1 173 ? -4.188 -0.540 4.394 1.00 89.19 173 TYR A C 1
ATOM 1267 O O . TYR A 1 173 ? -3.776 0.086 3.423 1.00 89.19 173 TYR A O 1
ATOM 1275 N N . GLU A 1 174 ? -4.385 -1.859 4.334 1.00 84.44 174 GLU A N 1
ATOM 1276 C CA . GLU A 1 174 ? -4.168 -2.627 3.098 1.00 84.44 174 GLU A CA 1
ATOM 1277 C C . GLU A 1 174 ? -5.025 -2.086 1.942 1.00 84.44 174 GLU A C 1
ATOM 1279 O O . GLU A 1 174 ? -4.511 -1.847 0.849 1.00 84.44 174 GLU A O 1
ATOM 1284 N N . LYS A 1 175 ? -6.304 -1.778 2.200 1.00 83.06 175 LYS A N 1
ATOM 1285 C CA . LYS A 1 175 ? -7.193 -1.154 1.201 1.00 83.06 175 LYS A CA 1
ATOM 1286 C C . LYS A 1 175 ? -6.720 0.241 0.784 1.00 83.06 175 LYS A C 1
ATOM 1288 O O . LYS A 1 175 ? -6.836 0.602 -0.386 1.00 83.06 175 LYS A O 1
ATOM 1293 N N . TYR A 1 176 ? -6.184 1.020 1.727 1.00 81.19 176 TYR A N 1
ATOM 1294 C CA . TYR A 1 176 ? -5.560 2.315 1.444 1.00 81.19 176 TYR A CA 1
ATOM 1295 C C . TYR A 1 176 ? -4.357 2.174 0.511 1.00 81.19 176 TYR A C 1
ATOM 1297 O O . TYR A 1 176 ? -4.237 2.931 -0.455 1.00 81.19 176 TYR A O 1
ATOM 1305 N N . LEU A 1 177 ? -3.497 1.184 0.746 1.00 76.38 177 LEU A N 1
ATOM 1306 C CA . LEU A 1 177 ? -2.365 0.911 -0.132 1.00 76.38 177 LEU A CA 1
ATOM 1307 C C . LEU A 1 177 ? -2.839 0.501 -1.531 1.00 76.38 177 LEU A C 1
ATOM 1309 O O . LEU A 1 177 ? -2.391 1.083 -2.515 1.00 76.38 177 LEU A O 1
ATOM 1313 N N . GLU A 1 178 ? -3.788 -0.431 -1.639 1.00 68.25 178 GLU A N 1
ATOM 1314 C CA . GLU A 1 178 ? -4.337 -0.886 -2.926 1.00 68.25 178 GLU A CA 1
ATOM 1315 C C . GLU A 1 178 ? -4.923 0.262 -3.766 1.00 68.25 178 GLU A C 1
ATOM 1317 O O . GLU A 1 178 ? -4.661 0.363 -4.972 1.00 68.25 178 GLU A O 1
ATOM 1322 N N . ALA A 1 179 ? -5.678 1.161 -3.130 1.00 66.00 179 ALA A N 1
ATOM 1323 C CA . ALA A 1 179 ? -6.271 2.317 -3.795 1.00 66.00 179 ALA A CA 1
ATOM 1324 C C . ALA A 1 179 ? -5.205 3.304 -4.307 1.00 66.00 179 ALA A C 1
ATOM 1326 O O . ALA A 1 179 ? -5.271 3.741 -5.460 1.00 66.00 179 ALA A O 1
ATOM 1327 N N . ASN A 1 180 ? -4.186 3.606 -3.497 1.00 61.81 180 ASN A N 1
ATOM 1328 C CA . ASN A 1 180 ? -3.119 4.543 -3.873 1.00 61.81 180 ASN A CA 1
ATOM 1329 C C . ASN A 1 180 ? -2.093 3.957 -4.852 1.00 61.81 180 ASN A C 1
ATOM 1331 O O . ASN A 1 180 ? -1.420 4.697 -5.565 1.00 61.81 180 ASN A O 1
ATOM 1335 N N . ILE A 1 181 ? -2.002 2.633 -4.940 1.00 56.38 181 ILE A N 1
ATOM 1336 C CA . ILE A 1 181 ? -1.200 1.935 -5.946 1.00 56.38 181 ILE A CA 1
ATOM 1337 C C . ILE A 1 181 ? -1.858 2.008 -7.337 1.00 56.38 181 ILE A C 1
ATOM 1339 O O . ILE A 1 181 ? -1.166 2.096 -8.352 1.00 56.38 181 ILE A O 1
ATOM 1343 N N . THR A 1 182 ? -3.192 2.003 -7.403 1.00 46.31 182 THR A N 1
ATOM 1344 C CA . THR A 1 182 ? -3.936 1.865 -8.670 1.00 46.31 182 THR A CA 1
ATOM 1345 C C . THR A 1 182 ? -4.328 3.218 -9.295 1.00 46.31 182 THR A C 1
ATOM 1347 O O . THR A 1 182 ? -4.527 3.310 -10.506 1.00 46.31 182 THR A O 1
ATOM 1350 N N . GLY A 1 183 ? -4.391 4.297 -8.505 1.00 42.47 183 GLY A N 1
ATOM 1351 C CA . GLY A 1 183 ? -4.904 5.622 -8.900 1.00 42.47 183 GLY A CA 1
ATOM 1352 C C . GLY A 1 183 ? -3.963 6.554 -9.683 1.00 42.47 183 GLY A C 1
ATOM 1353 O O . GLY A 1 183 ? -4.110 7.767 -9.585 1.00 42.47 183 GLY A O 1
ATOM 1354 N N . GLY A 1 184 ? -2.985 6.039 -10.437 1.00 45.53 184 GLY A N 1
ATOM 1355 C CA . GLY A 1 184 ? -2.041 6.850 -11.235 1.00 45.53 184 GLY A CA 1
ATOM 1356 C C . GLY A 1 184 ? -0.837 7.411 -10.462 1.00 45.53 184 GLY A C 1
ATOM 1357 O O . GLY A 1 184 ? 0.194 7.689 -11.067 1.00 45.53 184 GLY A O 1
ATOM 1358 N N . ASP A 1 185 ? -0.926 7.465 -9.133 1.00 52.66 185 ASP A N 1
ATOM 1359 C CA . ASP A 1 185 ? 0.142 7.883 -8.212 1.00 52.66 185 ASP A CA 1
ATOM 1360 C C . ASP A 1 185 ? 1.081 6.725 -7.794 1.00 52.66 185 ASP A C 1
ATOM 1362 O O . ASP A 1 185 ? 2.081 6.933 -7.105 1.00 52.66 185 ASP A O 1
ATOM 1366 N N . GLY A 1 186 ? 0.766 5.494 -8.219 1.00 65.88 186 GLY A N 1
ATOM 1367 C CA . GLY A 1 186 ? 1.551 4.276 -7.979 1.00 65.88 186 GLY A CA 1
ATOM 1368 C C . GLY A 1 186 ? 2.577 3.946 -9.069 1.00 65.88 186 GLY A C 1
ATOM 1369 O O . GLY A 1 186 ? 3.184 2.874 -9.026 1.00 65.88 186 GLY A O 1
ATOM 1370 N N . ILE A 1 187 ? 2.762 4.830 -10.058 1.00 79.56 187 ILE A N 1
ATOM 1371 C CA . ILE A 1 187 ? 3.795 4.689 -11.092 1.00 79.56 187 ILE A CA 1
ATOM 1372 C C . ILE A 1 187 ? 5.022 5.506 -10.686 1.00 79.56 187 ILE A C 1
ATOM 1374 O O . ILE A 1 187 ? 5.019 6.734 -10.712 1.00 79.56 187 ILE A O 1
ATOM 1378 N N . PHE A 1 188 ? 6.109 4.811 -10.381 1.00 85.50 188 PHE A N 1
ATOM 1379 C CA . PHE A 1 188 ? 7.413 5.398 -10.105 1.00 85.50 188 PHE A CA 1
ATOM 1380 C C . PHE A 1 188 ? 8.174 5.542 -11.414 1.00 85.50 188 PHE A C 1
ATOM 1382 O O . PHE A 1 188 ? 8.387 4.551 -12.109 1.00 85.50 188 PHE A O 1
ATOM 1389 N N . THR A 1 189 ? 8.596 6.762 -11.751 1.00 89.81 189 THR A N 1
ATOM 1390 C CA . THR A 1 189 ? 9.437 7.009 -12.929 1.00 89.81 189 THR A CA 1
ATOM 1391 C C . THR A 1 189 ? 10.847 7.377 -12.496 1.00 89.81 189 THR A C 1
ATOM 1393 O O . THR A 1 189 ? 11.084 8.473 -11.994 1.00 89.81 189 THR A O 1
ATOM 1396 N N . ILE A 1 190 ? 11.790 6.462 -12.715 1.00 92.44 190 ILE A N 1
ATOM 1397 C CA . ILE A 1 190 ? 13.198 6.626 -12.347 1.00 92.44 190 ILE A CA 1
ATOM 1398 C C . ILE A 1 190 ? 14.042 6.746 -13.611 1.00 92.44 190 ILE A C 1
ATOM 1400 O O . ILE A 1 190 ? 13.909 5.958 -14.544 1.00 92.44 190 ILE A O 1
ATOM 1404 N N . ASN A 1 191 ? 14.945 7.723 -13.630 1.00 93.69 191 ASN A N 1
ATOM 1405 C CA . ASN A 1 191 ? 15.893 7.919 -14.720 1.00 93.69 191 ASN A CA 1
ATOM 1406 C C . ASN A 1 191 ? 17.269 7.386 -14.321 1.00 93.69 191 ASN A C 1
ATOM 1408 O O . ASN A 1 191 ? 17.853 7.831 -13.330 1.00 93.69 191 ASN A O 1
ATOM 1412 N N . LYS A 1 192 ? 17.817 6.463 -15.114 1.00 95.62 192 LYS A N 1
ATOM 1413 C CA . LYS A 1 192 ? 19.187 5.954 -14.952 1.00 95.62 192 LYS A CA 1
ATOM 1414 C C . LYS A 1 192 ? 20.009 6.207 -16.202 1.00 95.62 192 LYS A C 1
ATOM 1416 O O . LYS A 1 192 ? 19.481 6.282 -17.303 1.00 95.62 192 LYS A O 1
ATOM 1421 N N . GLN A 1 193 ? 21.320 6.344 -16.045 1.00 95.06 193 GLN A N 1
ATOM 1422 C CA . GLN A 1 193 ? 22.213 6.519 -17.186 1.00 95.06 193 GLN A CA 1
ATOM 1423 C C . GLN A 1 193 ? 22.361 5.189 -17.945 1.00 95.06 193 GLN A C 1
ATOM 1425 O O . GLN A 1 193 ? 22.921 4.235 -17.408 1.00 95.06 193 GLN A O 1
ATOM 1430 N N . GLY A 1 194 ? 21.875 5.141 -19.188 1.00 92.69 194 GLY A N 1
ATOM 1431 C CA . GLY A 1 194 ? 22.132 4.068 -20.151 1.00 92.69 194 GLY A CA 1
ATOM 1432 C C . GLY A 1 194 ? 23.437 4.274 -20.921 1.00 92.69 194 GLY A C 1
ATOM 1433 O O . GLY A 1 194 ? 24.272 5.106 -20.552 1.00 92.69 194 GLY A O 1
ATOM 1434 N N . TYR A 1 195 ? 23.627 3.516 -22.004 1.00 92.75 195 TYR A N 1
ATOM 1435 C CA . TYR A 1 195 ? 24.855 3.577 -22.800 1.00 92.75 195 TYR A CA 1
ATOM 1436 C C . TYR A 1 195 ? 24.969 4.873 -23.618 1.00 92.75 195 TYR A C 1
ATOM 1438 O O . TYR A 1 195 ? 26.022 5.508 -23.625 1.00 92.75 195 TYR A O 1
ATOM 1446 N N . ALA A 1 196 ? 23.900 5.259 -24.310 1.00 89.62 196 ALA A N 1
ATOM 1447 C CA . ALA A 1 196 ? 23.856 6.389 -25.237 1.00 89.62 196 ALA A CA 1
ATOM 1448 C C . ALA A 1 196 ? 22.929 7.527 -24.770 1.00 89.62 196 ALA A C 1
ATOM 1450 O O . ALA A 1 196 ? 22.948 8.612 -25.356 1.00 89.62 196 ALA A O 1
ATOM 1451 N N . GLY A 1 197 ? 22.164 7.321 -23.696 1.00 89.69 197 GLY A N 1
ATOM 1452 C CA . GLY A 1 197 ? 21.332 8.359 -23.095 1.00 89.69 197 GLY A CA 1
ATOM 1453 C C . GLY A 1 197 ? 20.712 7.943 -21.761 1.00 89.69 197 GLY A C 1
ATOM 1454 O O . GLY A 1 197 ? 20.979 6.844 -21.269 1.00 89.69 197 GLY A O 1
ATOM 1455 N N . PRO A 1 198 ? 19.908 8.821 -21.141 1.00 93.06 198 PRO A N 1
ATOM 1456 C CA . PRO A 1 198 ? 19.095 8.443 -19.997 1.00 93.06 198 PRO A CA 1
ATOM 1457 C C . PRO A 1 198 ? 18.061 7.381 -20.398 1.00 93.06 198 PRO A C 1
ATOM 1459 O O . PRO A 1 198 ? 17.507 7.392 -21.497 1.00 93.06 198 PRO A O 1
ATOM 1462 N N . VAL A 1 199 ? 17.811 6.456 -19.479 1.00 95.25 199 VAL A N 1
ATOM 1463 C CA . VAL A 1 199 ? 16.794 5.416 -19.567 1.00 95.25 199 VAL A CA 1
ATOM 1464 C C . VAL A 1 199 ? 15.775 5.712 -18.476 1.00 95.25 199 VAL A C 1
ATOM 1466 O O . VAL A 1 199 ? 16.023 5.438 -17.299 1.00 95.25 199 VAL A O 1
ATOM 1469 N N . ALA A 1 200 ? 14.655 6.310 -18.875 1.00 92.50 200 ALA A N 1
ATOM 1470 C CA . ALA A 1 200 ? 13.478 6.454 -18.030 1.00 92.50 200 ALA A CA 1
ATOM 1471 C C . ALA A 1 200 ? 12.815 5.085 -17.852 1.00 92.50 200 ALA A C 1
ATOM 1473 O O . ALA A 1 200 ? 12.635 4.352 -18.823 1.00 92.50 200 ALA A O 1
ATOM 1474 N N . VAL A 1 201 ? 12.452 4.729 -16.628 1.00 95.50 201 VAL A N 1
ATOM 1475 C CA . VAL A 1 201 ? 11.733 3.492 -16.323 1.00 95.50 201 VAL A CA 1
ATOM 1476 C C . VAL A 1 201 ? 10.545 3.837 -15.455 1.00 95.50 201 VAL A C 1
ATOM 1478 O O . VAL A 1 201 ? 10.723 4.316 -14.338 1.00 95.50 201 VAL A O 1
ATOM 1481 N N . SER A 1 202 ? 9.352 3.576 -15.975 1.00 90.06 202 SER A N 1
ATOM 1482 C CA . SER A 1 202 ? 8.088 3.736 -15.269 1.00 90.06 202 SER A CA 1
ATOM 1483 C C . SER A 1 202 ? 7.616 2.369 -14.788 1.00 90.06 202 SER A C 1
ATOM 1485 O O . SER A 1 202 ? 7.395 1.467 -15.596 1.00 90.06 202 SER A O 1
ATOM 1487 N N . VAL A 1 203 ? 7.489 2.194 -13.478 1.00 92.19 203 VAL A N 1
ATOM 1488 C CA . VAL A 1 203 ? 7.161 0.911 -12.846 1.00 92.19 203 VAL A CA 1
ATOM 1489 C C . VAL A 1 203 ? 6.092 1.102 -11.778 1.00 92.19 203 VAL A C 1
ATOM 1491 O O . VAL A 1 203 ? 6.112 2.093 -11.053 1.00 92.19 203 VAL A O 1
ATOM 1494 N N . SER A 1 204 ? 5.170 0.150 -11.665 1.00 86.88 204 SER A N 1
ATOM 1495 C CA . SER A 1 204 ? 4.244 0.064 -10.532 1.00 86.88 204 SER A CA 1
ATOM 1496 C C . SER A 1 204 ? 4.415 -1.255 -9.789 1.00 86.88 204 SER A C 1
ATOM 1498 O O . SER A 1 204 ? 4.894 -2.242 -10.357 1.00 86.88 204 SER A O 1
ATOM 1500 N N . PHE A 1 205 ? 4.015 -1.275 -8.520 1.00 85.12 205 PHE A N 1
ATOM 1501 C CA . PHE A 1 205 ? 4.115 -2.441 -7.643 1.00 85.12 205 PHE A CA 1
ATOM 1502 C C . PHE A 1 205 ? 2.736 -2.858 -7.137 1.00 85.12 205 PHE A C 1
ATOM 1504 O O . PHE A 1 205 ? 1.864 -2.011 -7.015 1.00 85.12 205 PHE A O 1
ATOM 1511 N N . ASP A 1 206 ? 2.524 -4.142 -6.854 1.00 79.44 206 ASP A N 1
ATOM 1512 C CA . ASP A 1 206 ? 1.343 -4.630 -6.141 1.00 79.44 206 ASP A CA 1
ATOM 1513 C C . ASP A 1 206 ? 1.446 -4.343 -4.630 1.00 79.44 206 ASP A C 1
ATOM 1515 O O . ASP A 1 206 ? 2.473 -3.877 -4.129 1.00 79.44 206 ASP A O 1
ATOM 1519 N N . ALA A 1 207 ? 0.387 -4.649 -3.877 1.00 73.44 207 ALA A N 1
ATOM 1520 C CA . ALA A 1 207 ? 0.356 -4.452 -2.424 1.00 73.44 207 ALA A CA 1
ATOM 1521 C C . ALA A 1 207 ? 1.425 -5.263 -1.661 1.00 73.44 207 ALA A C 1
ATOM 1523 O O . ALA A 1 207 ? 1.712 -4.971 -0.504 1.00 73.44 207 ALA A O 1
ATOM 1524 N N . GLN A 1 208 ? 2.032 -6.278 -2.286 1.00 75.44 208 GLN A N 1
ATOM 1525 C CA . GLN A 1 208 ? 3.130 -7.058 -1.714 1.00 75.44 208 GLN A CA 1
ATOM 1526 C C . GLN A 1 208 ? 4.513 -6.607 -2.218 1.00 75.44 208 GLN A C 1
ATOM 1528 O O . GLN A 1 208 ? 5.509 -7.263 -1.911 1.00 75.44 208 GLN A O 1
ATOM 1533 N N . GLY A 1 209 ? 4.591 -5.510 -2.980 1.00 82.25 209 GLY A N 1
ATOM 1534 C CA . GLY A 1 209 ? 5.827 -4.959 -3.537 1.00 82.25 209 GLY A CA 1
ATOM 1535 C C . GLY A 1 209 ? 6.332 -5.653 -4.799 1.00 82.25 209 GLY A C 1
ATOM 1536 O O . GLY A 1 209 ? 7.430 -5.355 -5.268 1.00 82.25 209 GLY A O 1
ATOM 1537 N N . ARG A 1 210 ? 5.566 -6.574 -5.393 1.00 88.62 210 ARG A N 1
ATOM 1538 C CA . ARG A 1 210 ? 5.963 -7.202 -6.660 1.00 88.62 210 ARG A CA 1
ATOM 1539 C C . ARG A 1 210 ? 5.673 -6.276 -7.824 1.00 88.62 210 ARG A C 1
ATOM 1541 O O . ARG A 1 210 ? 4.687 -5.555 -7.813 1.00 88.62 210 ARG A O 1
ATOM 1548 N N . VAL A 1 211 ? 6.497 -6.323 -8.863 1.00 89.94 211 VAL A N 1
ATOM 1549 C CA . VAL A 1 211 ? 6.298 -5.490 -10.057 1.00 89.94 211 VAL A CA 1
ATOM 1550 C C . VAL A 1 211 ? 4.979 -5.857 -10.747 1.00 89.94 211 VAL A C 1
ATOM 1552 O O . VAL A 1 211 ? 4.802 -6.993 -11.193 1.00 89.94 211 VAL A O 1
ATOM 1555 N N . ALA A 1 212 ? 4.077 -4.885 -10.864 1.00 87.81 212 ALA A N 1
ATOM 1556 C CA . ALA A 1 212 ? 2.772 -5.023 -11.507 1.00 87.81 212 ALA A CA 1
ATOM 1557 C C . ALA A 1 212 ? 2.783 -4.523 -12.961 1.00 87.81 212 ALA A C 1
ATOM 1559 O O . ALA A 1 212 ? 2.135 -5.114 -13.823 1.00 87.81 212 ALA A O 1
ATOM 1560 N N . SER A 1 213 ? 3.544 -3.465 -13.256 1.00 87.56 213 SER A N 1
ATOM 1561 C CA . SER A 1 213 ? 3.755 -2.969 -14.620 1.00 87.56 213 SER A CA 1
ATOM 1562 C C . SER A 1 213 ? 5.159 -2.398 -14.787 1.00 87.56 213 SER A C 1
ATOM 1564 O O . SER A 1 213 ? 5.753 -1.926 -13.819 1.00 87.56 213 SER A O 1
ATOM 1566 N N . LEU A 1 214 ? 5.690 -2.449 -16.009 1.00 92.19 214 LEU A N 1
ATOM 1567 C CA . LEU A 1 214 ? 6.987 -1.881 -16.363 1.00 92.19 214 LEU A CA 1
ATOM 1568 C C . LEU A 1 214 ? 6.940 -1.326 -17.787 1.00 92.19 214 LEU A C 1
ATOM 1570 O O . LEU A 1 214 ? 6.614 -2.048 -18.728 1.00 92.19 214 LEU A O 1
ATOM 1574 N N . VAL A 1 215 ? 7.327 -0.066 -17.943 1.00 91.56 215 VAL A N 1
ATOM 1575 C CA . VAL A 1 215 ? 7.530 0.599 -19.231 1.00 91.56 215 VAL A CA 1
ATOM 1576 C C . VAL A 1 215 ? 8.919 1.220 -19.233 1.00 91.56 215 VAL A C 1
ATOM 1578 O O . VAL A 1 215 ? 9.302 1.914 -18.292 1.00 91.56 215 VAL A O 1
ATOM 1581 N N . VAL A 1 216 ? 9.684 0.968 -20.295 1.00 93.56 216 VAL A N 1
ATOM 1582 C CA . VAL A 1 216 ? 11.044 1.492 -20.446 1.00 93.56 216 VAL A CA 1
ATOM 1583 C C . VAL A 1 216 ? 11.106 2.503 -21.589 1.00 93.56 216 VAL A C 1
ATOM 1585 O O . VAL A 1 216 ? 10.622 2.266 -22.698 1.00 93.56 216 VAL A O 1
ATOM 1588 N N . GLY A 1 217 ? 11.765 3.620 -21.309 1.00 88.94 217 GLY A N 1
ATOM 1589 C CA . GLY A 1 217 ? 12.040 4.728 -22.207 1.00 88.94 217 GLY A CA 1
ATOM 1590 C C . GLY A 1 217 ? 10.889 5.723 -22.334 1.00 88.94 217 GLY A C 1
ATOM 1591 O O . GLY A 1 217 ? 9.716 5.360 -22.343 1.00 88.94 217 GLY A O 1
ATOM 1592 N N . ASP A 1 218 ? 11.257 6.978 -22.542 1.00 88.12 218 ASP A N 1
ATOM 1593 C CA . ASP A 1 218 ? 10.388 8.105 -22.866 1.00 88.12 218 ASP A CA 1
ATOM 1594 C C . ASP A 1 218 ? 10.815 8.715 -24.222 1.00 88.12 218 ASP A C 1
ATOM 1596 O O . ASP A 1 218 ? 11.368 8.013 -25.079 1.00 88.12 218 ASP A O 1
ATOM 1600 N N . GLU A 1 219 ? 10.546 10.004 -24.437 1.00 87.12 219 GLU A N 1
ATOM 1601 C CA . GLU A 1 219 ? 10.981 10.754 -25.623 1.00 87.12 219 GLU A CA 1
ATOM 1602 C C . GLU A 1 219 ? 12.499 11.020 -25.661 1.00 87.12 219 GLU A C 1
ATOM 1604 O O . GLU A 1 219 ? 13.044 11.303 -26.727 1.00 87.12 219 GLU A O 1
ATOM 1609 N N . GLN A 1 220 ? 13.196 10.927 -24.522 1.00 86.31 220 GLN A N 1
ATOM 1610 C CA . GLN A 1 220 ? 14.643 11.149 -24.404 1.00 86.31 220 GLN A CA 1
ATOM 1611 C C . GLN A 1 220 ? 15.457 9.859 -24.568 1.00 86.31 220 GLN A C 1
ATOM 1613 O O . GLN A 1 220 ? 16.690 9.906 -24.633 1.00 86.31 220 GLN A O 1
ATOM 1618 N N . PHE A 1 221 ? 14.784 8.709 -24.658 1.00 90.81 221 PHE A N 1
ATOM 1619 C CA . PHE A 1 221 ? 15.423 7.415 -24.847 1.00 90.81 221 PHE A CA 1
ATOM 1620 C C . PHE A 1 221 ? 16.181 7.360 -26.179 1.00 90.81 221 PHE A C 1
ATOM 1622 O O . PHE A 1 221 ? 15.588 7.433 -27.256 1.00 90.81 221 PHE A O 1
ATOM 1629 N N . ASN A 1 222 ? 17.499 7.182 -26.103 1.00 92.31 222 ASN A N 1
ATOM 1630 C CA . ASN A 1 222 ? 18.394 7.282 -27.258 1.00 92.31 222 ASN A CA 1
ATOM 1631 C C . ASN A 1 222 ? 19.423 6.138 -27.313 1.00 92.31 222 ASN A C 1
ATOM 1633 O O . ASN A 1 222 ? 20.583 6.341 -27.669 1.00 92.31 222 ASN A O 1
ATOM 1637 N N . GLU A 1 223 ? 19.023 4.929 -26.919 1.00 94.62 223 GLU A N 1
ATOM 1638 C CA . GLU A 1 223 ? 19.890 3.751 -27.000 1.00 94.62 223 GLU A CA 1
ATOM 1639 C C . GLU A 1 223 ? 20.088 3.270 -28.444 1.00 94.62 223 GLU A C 1
ATOM 1641 O O . GLU A 1 223 ? 19.326 3.592 -29.355 1.00 94.62 223 GLU A O 1
ATOM 1646 N N . THR A 1 224 ? 21.140 2.481 -28.673 1.00 91.44 224 THR A N 1
ATOM 1647 C CA . THR A 1 224 ? 21.451 1.979 -30.020 1.00 91.44 224 THR A CA 1
ATOM 1648 C C . THR A 1 224 ? 20.384 0.992 -30.498 1.00 91.44 224 THR A C 1
ATOM 1650 O O . THR A 1 224 ? 20.153 -0.028 -29.844 1.00 91.44 224 THR A O 1
ATOM 1653 N N . ALA A 1 225 ? 19.787 1.276 -31.659 1.00 88.75 225 ALA A N 1
ATOM 1654 C CA . ALA A 1 225 ? 18.757 0.439 -32.269 1.00 88.75 225 ALA A CA 1
ATOM 1655 C C . ALA A 1 225 ? 19.248 -0.997 -32.546 1.00 88.75 225 ALA A C 1
ATOM 1657 O O . ALA A 1 225 ? 20.362 -1.201 -33.035 1.00 88.75 225 ALA A O 1
ATOM 1658 N N . GLY A 1 226 ? 18.420 -1.995 -32.241 1.00 84.88 226 GLY A N 1
ATOM 1659 C CA . GLY A 1 226 ? 18.729 -3.426 -32.317 1.00 84.88 226 GLY A CA 1
ATOM 1660 C C . GLY A 1 226 ? 19.623 -3.970 -31.191 1.00 84.88 226 GLY A C 1
ATOM 1661 O O . GLY A 1 226 ? 19.891 -5.180 -31.164 1.00 84.88 226 GLY A O 1
ATOM 1662 N N . LEU A 1 227 ? 20.085 -3.108 -30.282 1.00 90.62 227 LEU A N 1
ATOM 1663 C CA . LEU A 1 227 ? 20.888 -3.451 -29.110 1.00 90.62 227 LEU A CA 1
ATOM 1664 C C . LEU A 1 227 ? 20.169 -2.984 -27.845 1.00 90.62 227 LEU A C 1
ATOM 1666 O O . LEU A 1 227 ? 19.340 -3.711 -27.317 1.00 90.62 227 LEU A O 1
ATOM 1670 N N . GLY A 1 228 ? 20.488 -1.784 -27.356 1.00 88.06 228 GLY A N 1
ATOM 1671 C CA . GLY A 1 228 ? 19.944 -1.266 -26.105 1.00 88.06 228 GLY A CA 1
ATOM 1672 C C . GLY A 1 228 ? 18.461 -0.926 -26.183 1.00 88.06 228 GLY A C 1
ATOM 1673 O O . GLY A 1 228 ? 17.813 -0.920 -25.151 1.00 88.06 228 GLY A O 1
ATOM 1674 N N . ASP A 1 229 ? 17.894 -0.710 -27.370 1.00 92.88 229 ASP A N 1
ATOM 1675 C CA . ASP A 1 229 ? 16.451 -0.483 -27.540 1.00 92.88 229 ASP A CA 1
ATOM 1676 C C . ASP A 1 229 ? 15.576 -1.681 -27.147 1.00 92.88 229 ASP A C 1
ATOM 1678 O O . ASP A 1 229 ? 14.446 -1.478 -26.713 1.00 92.88 229 ASP A O 1
ATOM 1682 N N . LYS A 1 230 ? 16.114 -2.904 -27.202 1.00 94.88 230 LYS A N 1
ATOM 1683 C CA . LYS A 1 230 ? 15.398 -4.139 -26.852 1.00 94.88 230 LYS A CA 1
ATOM 1684 C C . LYS A 1 230 ? 14.947 -4.204 -25.400 1.00 94.88 230 LYS A C 1
ATOM 1686 O O . LYS A 1 230 ? 14.116 -5.032 -25.052 1.00 94.88 230 LYS A O 1
ATOM 1691 N N . VAL A 1 231 ? 15.451 -3.326 -24.531 1.00 94.50 231 VAL A N 1
ATOM 1692 C CA . VAL A 1 231 ? 14.894 -3.190 -23.177 1.00 94.50 231 VAL A CA 1
ATOM 1693 C C . VAL A 1 231 ? 13.446 -2.677 -23.181 1.00 94.50 231 VAL A C 1
ATOM 1695 O O . VAL A 1 231 ? 12.772 -2.772 -22.161 1.00 94.50 231 VAL A O 1
ATOM 1698 N N . ARG A 1 232 ? 12.969 -2.123 -24.307 1.00 93.00 232 ARG A N 1
ATOM 1699 C CA . ARG A 1 232 ? 11.570 -1.719 -24.517 1.00 93.00 232 ARG A CA 1
ATOM 1700 C C . ARG A 1 232 ? 10.700 -2.860 -25.052 1.00 93.00 232 ARG A C 1
ATOM 1702 O O . ARG A 1 232 ? 9.486 -2.691 -25.128 1.00 93.00 232 ARG A O 1
ATOM 1709 N N . ASP A 1 233 ? 11.296 -3.992 -25.427 1.00 93.00 233 ASP A N 1
ATOM 1710 C CA . ASP A 1 233 ? 10.551 -5.137 -25.942 1.00 93.00 233 ASP A CA 1
ATOM 1711 C C . ASP A 1 233 ? 9.718 -5.772 -24.821 1.00 93.00 233 ASP A C 1
ATOM 1713 O O . ASP A 1 233 ? 10.173 -5.925 -23.683 1.00 93.00 233 ASP A O 1
ATOM 1717 N N . GLU A 1 234 ? 8.502 -6.204 -25.159 1.00 90.00 234 GLU A N 1
ATOM 1718 C CA . GLU A 1 234 ? 7.584 -6.849 -24.212 1.00 90.00 234 GLU A CA 1
ATOM 1719 C C . GLU A 1 234 ? 8.197 -8.116 -23.595 1.00 90.00 234 GLU A C 1
ATOM 1721 O O . GLU A 1 234 ? 8.047 -8.360 -22.398 1.00 90.00 234 GLU A O 1
ATOM 1726 N N . GLU A 1 235 ? 8.964 -8.887 -24.375 1.00 91.19 235 GLU A N 1
ATOM 1727 C CA . GLU A 1 235 ? 9.678 -10.071 -23.883 1.00 91.19 235 GLU A CA 1
ATOM 1728 C C . GLU A 1 235 ? 10.650 -9.704 -22.753 1.00 91.19 235 GLU A C 1
ATOM 1730 O O . GLU A 1 235 ? 10.678 -10.380 -21.726 1.00 91.19 235 GLU A O 1
ATOM 1735 N N . TYR A 1 236 ? 11.381 -8.592 -22.884 1.00 94.25 236 TYR A N 1
ATOM 1736 C CA . TYR A 1 236 ? 12.279 -8.118 -21.835 1.00 94.25 236 TYR A CA 1
ATOM 1737 C C . TYR A 1 236 ? 11.506 -7.596 -20.618 1.00 94.25 236 TYR A C 1
ATOM 1739 O O . TYR A 1 236 ? 11.811 -7.989 -19.491 1.00 94.25 236 TYR A O 1
ATOM 1747 N N . ALA A 1 237 ? 10.488 -6.755 -20.831 1.00 91.25 237 ALA A N 1
ATOM 1748 C CA . ALA A 1 237 ? 9.706 -6.149 -19.752 1.00 91.25 237 ALA A CA 1
ATOM 1749 C C . ALA A 1 237 ? 8.916 -7.187 -18.934 1.00 91.25 237 ALA A C 1
ATOM 1751 O O . ALA A 1 237 ? 8.847 -7.099 -17.706 1.00 91.25 237 ALA A O 1
ATOM 1752 N N . SER A 1 238 ? 8.384 -8.219 -19.594 1.00 92.44 238 SER A N 1
ATOM 1753 C CA . SER A 1 238 ? 7.610 -9.287 -18.952 1.00 92.44 238 SER A CA 1
ATOM 1754 C C . SER A 1 238 ? 8.414 -10.087 -17.928 1.00 92.44 238 SER A C 1
ATOM 1756 O O . SER A 1 238 ? 7.836 -10.621 -16.981 1.00 92.44 238 SER A O 1
ATOM 1758 N N . GLN A 1 239 ? 9.748 -10.113 -18.055 1.00 95.69 239 GLN A N 1
ATOM 1759 C CA . GLN A 1 239 ? 10.614 -10.766 -17.079 1.00 95.69 239 GLN A CA 1
ATOM 1760 C C . GLN A 1 239 ? 10.451 -10.174 -15.684 1.00 95.69 239 GLN A C 1
ATOM 1762 O O . GLN A 1 239 ? 10.659 -10.896 -14.721 1.00 95.69 239 GLN A O 1
ATOM 1767 N N . PHE A 1 240 ? 10.105 -8.893 -15.553 1.00 95.69 240 PHE A N 1
ATOM 1768 C CA . PHE A 1 240 ? 10.001 -8.220 -14.261 1.00 95.69 240 PHE A CA 1
ATOM 1769 C C . PHE A 1 240 ? 8.681 -8.513 -13.551 1.00 95.69 240 PHE A C 1
ATOM 1771 O O . PHE A 1 240 ? 8.642 -8.495 -12.323 1.00 95.69 240 PHE A O 1
ATOM 1778 N N . LEU A 1 241 ? 7.618 -8.811 -14.301 1.00 91.69 241 LEU A N 1
ATOM 1779 C CA . LEU A 1 241 ? 6.268 -8.950 -13.765 1.00 91.69 241 LEU A CA 1
ATOM 1780 C C . LEU A 1 241 ? 6.193 -10.032 -12.682 1.00 91.69 241 LEU A C 1
ATOM 1782 O O . LEU A 1 241 ? 6.739 -11.128 -12.824 1.00 91.69 241 LEU A O 1
ATOM 1786 N N . ASN A 1 242 ? 5.482 -9.723 -11.598 1.00 88.50 242 ASN A N 1
ATOM 1787 C CA . ASN A 1 242 ? 5.303 -10.566 -10.412 1.00 88.50 242 ASN A CA 1
ATOM 1788 C C . ASN A 1 242 ? 6.594 -10.918 -9.646 1.00 88.50 242 ASN A C 1
ATOM 1790 O O . ASN A 1 242 ? 6.545 -11.726 -8.711 1.00 88.50 242 ASN A O 1
ATOM 1794 N N . LYS A 1 243 ? 7.748 -10.334 -9.992 1.00 93.69 243 LYS A N 1
ATOM 1795 C CA . LYS A 1 243 ? 8.978 -10.481 -9.204 1.00 93.69 243 LYS A CA 1
ATOM 1796 C C . LYS A 1 243 ? 9.036 -9.446 -8.091 1.00 93.69 243 LYS A C 1
ATOM 1798 O O . LYS A 1 243 ? 8.548 -8.330 -8.247 1.00 93.69 243 LYS A O 1
ATOM 1803 N N . LEU A 1 244 ? 9.671 -9.828 -6.986 1.00 92.25 244 LEU A N 1
ATOM 1804 C CA . LEU A 1 244 ? 9.899 -8.973 -5.826 1.00 92.25 244 LEU A CA 1
ATOM 1805 C C . LEU A 1 244 ? 11.348 -8.455 -5.849 1.00 92.25 244 LEU A C 1
ATOM 1807 O O . LEU A 1 244 ? 12.267 -9.278 -5.778 1.00 92.25 244 LEU A O 1
ATOM 1811 N N . PRO A 1 245 ? 11.577 -7.135 -5.963 1.00 94.44 245 PRO A N 1
ATOM 1812 C CA . PRO A 1 245 ? 12.907 -6.551 -5.812 1.00 94.44 245 PRO A CA 1
ATOM 1813 C C . PRO A 1 245 ? 13.503 -6.782 -4.404 1.00 94.44 245 PRO A C 1
ATOM 1815 O O . PRO A 1 245 ? 12.757 -6.939 -3.438 1.00 94.44 245 PRO A O 1
ATOM 1818 N N . PRO A 1 246 ? 14.843 -6.799 -4.246 1.00 95.75 246 PRO A N 1
ATOM 1819 C CA . PRO A 1 246 ? 15.849 -6.418 -5.235 1.00 95.75 246 PRO A CA 1
ATOM 1820 C C . PRO A 1 246 ? 16.101 -7.486 -6.309 1.00 95.75 246 PRO A C 1
ATOM 1822 O O . PRO A 1 246 ? 16.191 -8.681 -6.027 1.00 95.75 246 PRO A O 1
ATOM 1825 N N . LEU A 1 247 ? 16.259 -7.021 -7.547 1.00 96.44 247 LEU A N 1
ATOM 1826 C CA . LEU A 1 247 ? 16.572 -7.813 -8.734 1.00 96.44 247 LEU A CA 1
ATOM 1827 C C . LEU A 1 247 ? 18.017 -7.577 -9.184 1.00 96.44 247 LEU A C 1
ATOM 1829 O O . LEU A 1 247 ? 18.597 -6.520 -8.929 1.00 96.44 247 LEU A O 1
ATOM 1833 N N . HIS A 1 248 ? 18.593 -8.527 -9.914 1.00 95.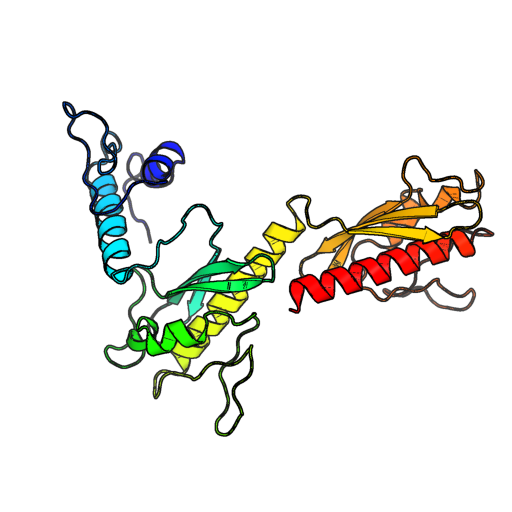88 248 HIS A N 1
ATOM 1834 C CA . HIS A 1 248 ? 19.904 -8.372 -10.550 1.00 95.88 248 HIS A CA 1
ATOM 1835 C C . HIS A 1 248 ? 19.943 -9.022 -11.934 1.00 95.88 248 HI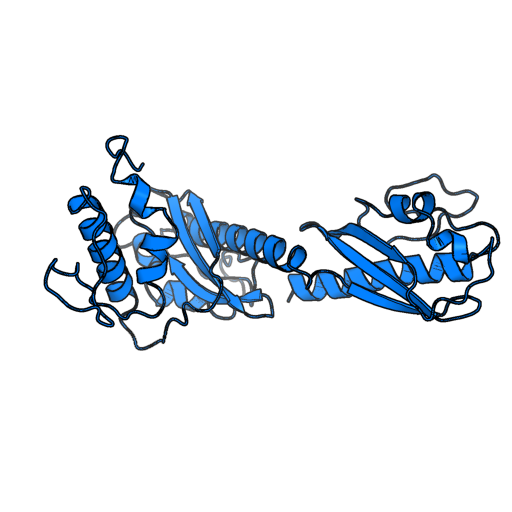S A C 1
ATOM 1837 O O . HIS A 1 248 ? 19.150 -9.912 -12.249 1.00 95.88 248 HIS A O 1
ATOM 1843 N N . LEU A 1 249 ? 20.881 -8.588 -12.779 1.00 95.81 249 LEU A N 1
ATOM 1844 C CA . LEU A 1 249 ? 21.108 -9.248 -14.062 1.00 95.81 249 LEU A CA 1
ATOM 1845 C C . LEU A 1 249 ? 21.675 -10.653 -13.849 1.00 95.81 249 LEU A C 1
ATOM 1847 O O . LEU A 1 249 ? 22.672 -10.828 -13.143 1.00 95.81 249 LEU A O 1
ATOM 1851 N N . ARG A 1 250 ? 21.060 -11.642 -14.502 1.00 94.75 250 ARG A N 1
ATOM 1852 C CA . ARG A 1 250 ? 21.495 -13.036 -14.477 1.00 94.75 250 ARG A CA 1
ATOM 1853 C C . ARG A 1 250 ? 22.906 -13.141 -15.040 1.00 94.75 250 ARG A C 1
ATOM 1855 O O . ARG A 1 250 ? 23.182 -12.687 -16.154 1.00 94.75 250 ARG A O 1
ATOM 1862 N N . LYS A 1 251 ? 23.805 -13.780 -14.295 1.00 90.19 251 LYS A N 1
ATOM 1863 C CA . LYS A 1 251 ? 25.147 -14.109 -14.800 1.00 90.19 251 LYS A CA 1
ATOM 1864 C C . LYS A 1 251 ? 25.076 -15.306 -15.753 1.00 90.19 251 LYS A C 1
ATOM 1866 O O . LYS A 1 251 ? 24.170 -16.124 -15.660 1.00 90.19 251 LYS A O 1
ATOM 1871 N N . ALA A 1 252 ? 26.051 -15.443 -16.654 1.00 83.50 252 ALA A N 1
ATOM 1872 C CA . ALA A 1 252 ? 26.045 -16.489 -17.690 1.00 83.50 252 ALA A CA 1
ATOM 1873 C C . ALA A 1 252 ? 25.926 -17.928 -17.140 1.00 83.50 252 ALA A C 1
ATOM 1875 O O . ALA A 1 252 ? 25.386 -18.803 -17.807 1.00 83.50 252 ALA A O 1
ATOM 1876 N N . GLU A 1 253 ? 26.419 -18.159 -15.924 1.00 86.81 253 GLU A N 1
ATOM 1877 C CA . GLU A 1 253 ? 26.449 -19.466 -15.252 1.00 86.81 253 GLU A CA 1
ATOM 1878 C C . GLU A 1 253 ? 25.363 -19.597 -14.168 1.00 86.81 253 GLU A C 1
ATOM 1880 O O . GLU A 1 253 ? 25.298 -20.600 -13.459 1.00 86.81 253 GLU A O 1
ATOM 1885 N N . GLU A 1 254 ? 24.522 -18.574 -14.006 1.00 89.44 254 GLU A N 1
ATOM 1886 C CA . GLU A 1 254 ? 23.481 -18.529 -12.987 1.00 89.44 254 GLU A CA 1
ATOM 1887 C C . GLU A 1 254 ? 22.173 -19.112 -13.525 1.00 89.44 254 GLU A C 1
ATOM 1889 O O . GLU A 1 254 ? 21.714 -18.781 -14.619 1.00 89.44 254 GLU A O 1
ATOM 1894 N N . VAL A 1 255 ? 21.553 -19.986 -12.734 1.00 87.44 255 VAL A N 1
ATOM 1895 C CA . VAL A 1 255 ? 20.230 -20.530 -13.050 1.00 87.44 255 VAL A CA 1
ATOM 1896 C C . VAL A 1 255 ? 19.192 -19.426 -12.882 1.00 87.44 255 VAL A C 1
ATOM 1898 O O . VAL A 1 255 ? 19.238 -18.666 -11.916 1.00 87.44 255 VAL A O 1
ATOM 1901 N N . GLN A 1 256 ? 18.234 -19.355 -13.807 1.00 85.69 256 GLN A N 1
ATOM 1902 C CA . GLN A 1 256 ? 17.132 -18.407 -13.702 1.00 85.69 256 GLN A CA 1
ATOM 1903 C C . GLN A 1 256 ? 16.397 -18.585 -12.370 1.00 85.69 256 GLN A C 1
ATOM 1905 O O . GLN A 1 256 ? 16.007 -19.690 -11.993 1.00 85.69 256 GLN A O 1
ATOM 1910 N N . SER A 1 257 ? 16.203 -17.479 -11.666 1.00 88.81 257 SER A N 1
ATOM 1911 C CA . SER A 1 257 ? 15.529 -17.432 -10.380 1.00 88.81 257 SER A CA 1
ATOM 1912 C C . SER A 1 257 ? 14.509 -16.290 -10.349 1.00 88.81 257 SER A C 1
ATOM 1914 O O . SER A 1 257 ? 14.500 -15.426 -11.236 1.00 88.81 257 SER A O 1
ATOM 1916 N N . PRO A 1 258 ? 13.640 -16.236 -9.326 1.00 89.12 258 PRO A N 1
ATOM 1917 C CA . PRO A 1 258 ? 12.733 -15.113 -9.132 1.00 89.12 258 PRO A CA 1
ATOM 1918 C C . PRO A 1 258 ? 13.435 -13.753 -9.002 1.00 89.12 258 PRO A C 1
ATOM 1920 O O . PRO A 1 258 ? 12.834 -12.771 -9.410 1.00 89.12 258 PRO A O 1
ATOM 1923 N N . SER A 1 259 ? 14.697 -13.679 -8.562 1.00 92.12 259 SER A N 1
ATOM 1924 C CA . SER A 1 259 ? 15.442 -12.414 -8.415 1.00 92.12 259 SER A CA 1
ATOM 1925 C C . SER A 1 259 ? 16.335 -12.049 -9.608 1.00 92.12 259 SER A C 1
ATOM 1927 O O . SER A 1 259 ? 16.916 -10.968 -9.630 1.00 92.12 259 SER A O 1
ATOM 1929 N N . THR A 1 260 ? 16.443 -12.911 -10.622 1.00 94.88 260 THR A N 1
ATOM 1930 C CA . THR A 1 260 ? 17.292 -12.649 -11.796 1.00 94.88 260 THR A CA 1
ATOM 1931 C C . THR A 1 260 ? 16.494 -12.157 -12.998 1.00 94.88 260 THR A C 1
ATOM 1933 O O . THR A 1 260 ? 15.396 -12.670 -13.245 1.00 94.88 260 THR A O 1
ATOM 1936 N N . ILE A 1 261 ? 17.092 -11.266 -13.788 1.00 95.88 261 ILE A N 1
ATOM 1937 C CA . ILE A 1 261 ? 16.604 -10.802 -15.095 1.00 95.88 261 ILE A CA 1
ATOM 1938 C C . ILE A 1 261 ? 17.650 -11.089 -16.170 1.00 95.88 261 ILE A C 1
ATOM 1940 O O . ILE A 1 261 ? 18.838 -10.836 -15.968 1.00 95.88 261 ILE A O 1
ATOM 1944 N N . ASP A 1 262 ? 17.229 -11.578 -17.328 1.00 95.31 262 ASP A N 1
ATOM 1945 C CA . ASP A 1 262 ? 18.131 -11.810 -18.448 1.00 95.31 262 ASP A CA 1
ATOM 1946 C C . ASP A 1 262 ? 18.448 -10.479 -19.119 1.00 95.31 262 ASP A C 1
ATOM 1948 O O . ASP A 1 262 ? 17.560 -9.800 -19.634 1.00 95.31 262 ASP A O 1
ATOM 1952 N N . GLY A 1 263 ? 19.727 -10.102 -19.098 1.00 93.50 263 GLY A N 1
ATOM 1953 C CA . GLY A 1 263 ? 20.197 -8.896 -19.765 1.00 93.50 263 GLY A CA 1
ATOM 1954 C C . GLY A 1 263 ? 20.140 -9.023 -21.284 1.00 93.50 263 GLY A C 1
ATOM 1955 O O . GLY A 1 263 ? 20.350 -10.098 -21.853 1.00 93.50 263 GLY A O 1
ATOM 1956 N N . VAL A 1 264 ? 19.935 -7.896 -21.958 1.00 93.06 264 VAL A N 1
ATOM 1957 C CA . VAL A 1 264 ? 20.024 -7.827 -23.412 1.00 93.06 264 VAL A CA 1
ATOM 1958 C C . VAL A 1 264 ? 21.475 -8.044 -23.844 1.00 93.06 264 VAL A C 1
ATOM 1960 O O . VAL A 1 264 ? 22.409 -7.388 -23.367 1.00 93.06 264 VAL A O 1
ATOM 1963 N N . THR A 1 265 ? 21.675 -8.977 -24.776 1.00 91.00 265 THR A N 1
ATOM 1964 C CA . THR A 1 265 ? 23.007 -9.314 -25.298 1.00 91.00 265 THR A CA 1
ATOM 1965 C C . THR A 1 265 ? 23.678 -8.077 -25.896 1.00 91.00 265 THR A C 1
ATOM 1967 O O . THR A 1 265 ? 23.084 -7.380 -26.714 1.00 91.00 265 THR A O 1
ATOM 1970 N N . ALA A 1 266 ? 24.928 -7.824 -25.493 1.00 91.00 266 ALA A N 1
ATOM 1971 C CA . ALA A 1 266 ? 25.724 -6.655 -25.883 1.00 91.00 266 ALA A CA 1
ATOM 1972 C C . ALA A 1 266 ? 25.151 -5.279 -25.468 1.00 91.00 266 ALA A C 1
ATOM 1974 O O . ALA A 1 266 ? 25.698 -4.254 -25.864 1.00 91.00 266 ALA A O 1
ATOM 1975 N N . ALA A 1 267 ? 24.124 -5.243 -24.612 1.00 94.31 267 ALA A N 1
ATOM 1976 C CA . ALA A 1 267 ? 23.554 -4.024 -24.035 1.00 94.31 267 ALA A CA 1
ATOM 1977 C C . ALA A 1 267 ? 23.441 -4.125 -22.502 1.00 94.31 267 ALA A C 1
ATOM 1979 O O . ALA A 1 267 ? 22.420 -3.804 -21.889 1.00 94.31 267 ALA A O 1
ATOM 1980 N N . THR A 1 268 ? 24.517 -4.594 -21.859 1.00 93.88 268 THR A N 1
ATOM 1981 C CA . THR A 1 268 ? 24.562 -4.808 -20.403 1.00 93.88 268 THR A CA 1
ATOM 1982 C C . THR A 1 268 ? 24.382 -3.510 -19.618 1.00 93.88 268 THR A C 1
ATOM 1984 O O . THR A 1 268 ? 23.719 -3.530 -18.590 1.00 93.88 268 THR A O 1
ATOM 1987 N N . ILE A 1 269 ? 24.919 -2.383 -20.103 1.00 94.75 269 ILE A N 1
ATOM 1988 C CA . ILE A 1 269 ? 24.788 -1.082 -19.421 1.00 94.75 269 ILE A CA 1
ATOM 1989 C C . ILE A 1 269 ? 23.320 -0.651 -19.374 1.00 94.75 269 ILE A C 1
ATOM 1991 O O . ILE A 1 269 ? 22.803 -0.337 -18.308 1.00 94.75 269 ILE A O 1
ATOM 1995 N N . THR A 1 270 ? 22.629 -0.720 -20.509 1.00 96.00 270 THR A N 1
ATOM 1996 C CA . THR A 1 270 ? 21.200 -0.411 -20.616 1.00 96.00 270 THR A CA 1
ATOM 1997 C C . THR A 1 270 ? 20.352 -1.351 -19.768 1.00 96.00 270 THR A C 1
ATOM 1999 O O . THR A 1 270 ? 19.463 -0.911 -19.047 1.00 96.00 270 THR A O 1
ATOM 2002 N N . SER A 1 271 ? 20.660 -2.650 -19.806 1.00 96.62 271 SER A N 1
ATOM 2003 C CA . SER A 1 271 ? 19.935 -3.653 -19.019 1.00 96.62 271 SER A CA 1
ATOM 2004 C C . SER A 1 271 ? 20.099 -3.406 -17.517 1.00 96.62 271 SER A C 1
ATOM 2006 O O . SER A 1 271 ? 19.131 -3.486 -16.762 1.00 96.62 271 SER A O 1
ATOM 2008 N N . GLN A 1 272 ? 21.315 -3.051 -17.086 1.00 97.00 272 GLN A N 1
ATOM 2009 C CA . GLN A 1 272 ? 21.609 -2.745 -15.689 1.00 97.00 272 GLN A CA 1
ATOM 2010 C C . GLN A 1 272 ? 20.897 -1.466 -15.249 1.00 97.00 272 GLN A C 1
ATOM 2012 O O . GLN A 1 272 ? 20.316 -1.451 -14.171 1.00 97.00 272 GLN A O 1
ATOM 2017 N N . ALA A 1 273 ? 20.859 -0.440 -16.105 1.00 96.75 273 ALA A N 1
ATOM 2018 C CA . ALA A 1 273 ? 20.120 0.790 -15.837 1.00 96.75 273 ALA A CA 1
ATOM 2019 C C . ALA A 1 273 ? 18.634 0.514 -15.551 1.00 96.75 273 ALA A C 1
ATOM 2021 O O . ALA A 1 273 ? 18.085 1.090 -14.616 1.00 96.75 273 ALA A O 1
ATOM 2022 N N . VAL A 1 274 ? 18.000 -0.408 -16.288 1.00 97.25 274 VAL A N 1
ATOM 2023 C CA . VAL A 1 274 ? 16.604 -0.792 -16.020 1.00 97.25 274 VAL A CA 1
ATOM 2024 C C . VAL A 1 274 ? 16.454 -1.512 -14.682 1.00 97.25 274 VAL A C 1
ATOM 2026 O O . VAL A 1 274 ? 15.576 -1.165 -13.896 1.00 97.25 274 VAL A O 1
ATOM 2029 N N . VAL A 1 275 ? 17.318 -2.489 -14.393 1.00 97.62 275 VAL A N 1
ATOM 2030 C CA . VAL A 1 275 ? 17.281 -3.224 -13.118 1.00 97.62 275 VAL A CA 1
ATOM 2031 C C . VAL A 1 275 ? 17.499 -2.289 -11.925 1.00 97.62 275 VAL A C 1
ATOM 2033 O O . VAL A 1 275 ? 16.759 -2.356 -10.944 1.00 97.62 275 VAL A O 1
ATOM 2036 N N . ASP A 1 276 ? 18.466 -1.379 -12.024 1.00 97.56 276 ASP A N 1
ATOM 2037 C CA . ASP A 1 276 ? 18.758 -0.396 -10.982 1.00 97.56 276 ASP A CA 1
ATOM 2038 C C . ASP A 1 276 ? 17.589 0.572 -10.776 1.00 97.56 276 ASP A C 1
ATOM 2040 O O . ASP A 1 276 ? 17.270 0.913 -9.638 1.00 97.56 276 ASP A O 1
ATOM 2044 N N . ALA A 1 277 ? 16.929 0.995 -11.858 1.00 96.62 277 ALA A N 1
ATOM 2045 C CA . ALA A 1 277 ? 15.752 1.853 -11.790 1.00 96.62 277 ALA A CA 1
ATOM 2046 C C . ALA A 1 277 ? 14.577 1.164 -11.079 1.00 96.62 277 ALA A C 1
ATOM 2048 O O . ALA A 1 277 ? 13.961 1.768 -10.206 1.00 96.62 277 ALA A O 1
ATOM 2049 N N . VAL A 1 278 ? 14.305 -0.110 -11.389 1.00 96.31 278 VAL A N 1
ATOM 2050 C CA . VAL A 1 278 ? 13.249 -0.895 -10.721 1.00 96.31 278 VAL A CA 1
ATOM 2051 C C . VAL A 1 278 ? 13.554 -1.089 -9.235 1.00 96.31 278 VAL A C 1
ATOM 2053 O O . VAL A 1 278 ? 12.666 -0.941 -8.397 1.00 96.31 278 VAL A O 1
ATOM 2056 N N . ASN A 1 279 ? 14.809 -1.378 -8.886 1.00 96.94 279 ASN A N 1
ATOM 2057 C CA . ASN A 1 279 ? 15.224 -1.517 -7.489 1.00 96.94 279 ASN A CA 1
ATOM 2058 C C . ASN A 1 279 ? 15.096 -0.200 -6.712 1.00 96.94 279 ASN A C 1
ATOM 2060 O O . ASN A 1 279 ? 14.679 -0.201 -5.555 1.00 96.94 279 ASN A O 1
ATOM 2064 N N . GLU A 1 280 ? 15.451 0.926 -7.333 1.00 94.69 280 GLU A N 1
ATOM 2065 C CA . GLU A 1 280 ? 15.294 2.251 -6.733 1.00 94.69 280 GLU A CA 1
ATOM 2066 C C . GLU A 1 280 ? 13.825 2.613 -6.532 1.00 94.69 280 GLU A C 1
ATOM 2068 O O . GLU A 1 280 ? 13.440 2.977 -5.423 1.00 94.69 280 GLU A O 1
ATOM 2073 N N . ALA A 1 281 ? 12.999 2.415 -7.558 1.00 91.75 281 ALA A N 1
ATOM 2074 C CA . ALA A 1 281 ? 11.560 2.613 -7.477 1.00 91.75 281 ALA A CA 1
ATOM 2075 C C . ALA A 1 281 ? 10.930 1.773 -6.357 1.00 91.75 281 ALA A C 1
ATOM 2077 O O . ALA A 1 281 ? 10.115 2.278 -5.592 1.00 91.75 281 ALA A O 1
ATOM 2078 N N . HIS A 1 282 ? 11.351 0.516 -6.193 1.00 91.75 282 HIS A N 1
ATOM 2079 C CA . HIS A 1 282 ? 10.874 -0.330 -5.099 1.00 91.75 282 HIS A CA 1
ATOM 2080 C C . HIS A 1 282 ? 11.305 0.187 -3.722 1.00 91.75 282 HIS A C 1
ATOM 2082 O O . HIS A 1 282 ? 10.554 0.077 -2.755 1.00 91.75 282 HIS A O 1
ATOM 2088 N N . ASN A 1 283 ? 12.503 0.762 -3.604 1.00 90.31 283 ASN A N 1
ATOM 2089 C CA . ASN A 1 283 ? 12.938 1.390 -2.358 1.00 90.31 283 ASN A CA 1
ATOM 2090 C C . ASN A 1 283 ? 12.100 2.633 -2.032 1.00 90.31 283 ASN A C 1
ATOM 2092 O O . ASN A 1 283 ? 11.800 2.865 -0.863 1.00 90.31 283 ASN A O 1
ATOM 2096 N N . GLU A 1 284 ? 11.726 3.433 -3.033 1.00 86.06 284 GLU A N 1
ATOM 2097 C CA . GLU A 1 284 ? 10.813 4.568 -2.843 1.00 86.06 284 GLU A CA 1
ATOM 2098 C C . GLU A 1 284 ? 9.404 4.104 -2.473 1.00 86.06 284 GLU A C 1
ATOM 2100 O O . GLU A 1 284 ? 8.841 4.595 -1.495 1.00 86.06 284 GLU A O 1
ATOM 2105 N N . PHE A 1 285 ? 8.886 3.089 -3.165 1.00 83.69 285 PHE A N 1
ATOM 2106 C CA . PHE A 1 285 ? 7.633 2.421 -2.821 1.00 83.69 285 PHE A CA 1
ATOM 2107 C C . PHE A 1 285 ? 7.641 1.912 -1.374 1.00 83.69 285 PHE A C 1
ATOM 2109 O O . PHE A 1 285 ? 6.757 2.251 -0.592 1.00 83.69 285 PHE A O 1
ATOM 2116 N N . SER A 1 286 ? 8.693 1.192 -0.979 1.00 80.94 286 SER A N 1
ATOM 2117 C CA . SER A 1 286 ? 8.848 0.648 0.376 1.00 80.94 286 SER A CA 1
ATOM 2118 C C . SER A 1 286 ? 8.885 1.742 1.449 1.00 80.94 286 SER A C 1
ATOM 2120 O O . SER A 1 286 ? 8.418 1.527 2.562 1.00 80.94 286 SER A O 1
ATOM 2122 N N . LYS A 1 287 ? 9.432 2.926 1.136 1.00 78.94 287 LYS A N 1
ATOM 2123 C CA . LYS A 1 287 ? 9.415 4.082 2.048 1.00 78.94 287 LYS A CA 1
ATOM 2124 C C . LYS A 1 287 ? 8.036 4.726 2.145 1.00 78.94 287 LYS A C 1
ATOM 2126 O O . LYS A 1 287 ? 7.695 5.209 3.214 1.00 78.94 287 LYS A O 1
ATOM 2131 N N . ARG A 1 288 ? 7.268 4.751 1.050 1.00 70.12 288 ARG A N 1
ATOM 2132 C CA . ARG A 1 288 ? 5.912 5.321 1.023 1.00 70.12 288 ARG A CA 1
ATOM 2133 C C . ARG A 1 288 ? 4.907 4.464 1.796 1.00 70.12 288 ARG A C 1
ATOM 2135 O O . ARG A 1 288 ? 3.994 5.016 2.385 1.00 70.12 288 ARG A O 1
ATOM 2142 N N . ILE A 1 289 ? 5.079 3.142 1.796 1.00 67.19 289 ILE A N 1
ATOM 2143 C CA . ILE A 1 289 ? 4.205 2.204 2.529 1.00 67.19 289 ILE A CA 1
ATOM 2144 C C . ILE A 1 289 ? 4.704 1.867 3.947 1.00 67.19 289 ILE A C 1
ATOM 2146 O O . ILE A 1 289 ? 4.020 1.165 4.682 1.00 67.19 289 ILE A O 1
ATOM 2150 N N . GLY A 1 290 ? 5.940 2.250 4.286 1.00 54.91 290 GLY A N 1
ATOM 2151 C CA . GLY A 1 290 ? 6.631 1.856 5.521 1.00 54.91 290 GLY A CA 1
ATOM 2152 C C . GLY A 1 290 ? 6.992 3.007 6.469 1.00 54.91 290 GLY A C 1
ATOM 2153 O O . GLY A 1 290 ? 7.633 2.748 7.489 1.00 54.91 290 GLY A O 1
ATOM 2154 N N . ASN A 1 291 ? 6.621 4.244 6.129 1.00 42.19 291 ASN A N 1
ATOM 2155 C CA . ASN A 1 291 ? 6.581 5.410 7.024 1.00 42.19 291 ASN A CA 1
ATOM 2156 C C . ASN A 1 291 ? 5.129 5.693 7.400 1.00 42.19 291 ASN A C 1
ATOM 2158 O O . ASN A 1 291 ? 4.916 6.255 8.500 1.00 42.19 291 ASN A O 1
#

Sequence (291 aa):
QFAETQGYGAGALEDDFTAQFVGKKPPMTLRGADEEETASNIDAISGATITSQAVVDAVNEAAQFTGDETEIDFSQVSYTADAQGYASPVAVNVAFDENGSIRQLSIGDIRFEETTGLGSKAQEAPFIDQFIGKTPPITLRKANETATPSTIDAITAATVTSQAVADAINLAYEKYLEANITGGDGIFTINKQGYAGPVAVSVSFDAQGRVASLVVGDEQFNETAGLGDKVRDEEYASQFLNKLPPLHLRKAEEVQSPSTIDGVTAATITSQAVVDAVNEAHNEFSKRIGN

Secondary structure (DSSP, 8-state):
-----TTTGGGGGSHHHHGGGTT--SS-EEPPTTPPP-TTEEPPPTT-HHHHHHHHHHHHHHHHTT-SS----TTS-EEEEEEE-SSSEEEEEEEE-TTS-EEEEEE--TT--PPTTTGGGGGSHHHHTTTTTPPSSPEEPPTTPPP-TTEEPPPTT-HHHHHHHHHHHHHHHHHHHHHHHHSSTTEEEEEEE-SSSEEEEEEEE-TTS-EEEEEE--TT--PPTTTGGGGGSHHHHHTTTTPPSP-EEPPTTPPP-TTEEPPPTT-HHHHHHHHHHHHHHHHHHHHHHH-

Foldseek 3Di:
DPPDDPDFLCCCVDPVQVVLLPQADPPAEDADPPGDDDSRYGHDGVPPNVSSRVVSVQVNVVVVLVPDPDPPPPVFDWFKFWFQFDPWIKIKIFGADQLQATQDIAIDDPGDDDDPPFLVCCRPCVQRVQRHRAHDLADDADPPHDDDSRYGHAGVPRNRSSVRRSVRVNVRSLVVLQCCLPPVNQWDWDWFAFDFWIKTKTWGAHSVLQTAFIAIDDPGDDDDPPFLCCCRPPVQRVLRGRAHDPADDADPPHDDDSRYGHATPPRNRSRRRRSVRSNVSSVVVCSSNPD

pLDDT: mean 82.62, std 14.44, range [36.88, 97.62]